Protein 7XRJ (pdb70)

Secondary structure (DSSP, 8-state):
--SSEEEEEET--SGGGGHHHHHHHHH-GGGEEEEEE-TT------SPB--HHHHHHTT--EEEE-S---SS---HHHHHHHHHHHHTT-EEEE--SS-GGGSHHHHHHHHHHT--EEETTS--S----------SSEEEEEEESSSSSSHHHHHHHHHHHHHHHT--EEEE--SHHHHHHHS----GGGS-GGGHHHHHHHHS-S--TT-EEEEPP-S-TT-TTTHHHHHHHHHHT--SEEEEEE-SS--SBTTBTT-----HHHHHHHHHHHHHHH-TT-EEEEEEE--TTS-HHHHHHHHHHHHHHHTS-EE-HHHH-SHHHHHHHT-

Structure (mmCIF, N/CA/C/O backbone):
data_7XRJ
#
_entry.id   7XRJ
#
_cell.length_a   57.490
_cell.length_b   130.800
_cell.length_c   131.480
_cell.angle_alpha   90.000
_cell.angle_beta   90.000
_cell.angle_gamma   90.000
#
_symmetry.space_group_name_H-M   'I 2 2 2'
#
loop_
_entity.id
_entity.type
_entity.pdbx_description
1 polymer 'Putative NAD-dependent epimerase/dehydratase family protein'
2 non-polymer 'SULFATE ION'
3 water water
#
loop_
_atom_site.group_PDB
_atom_site.id
_atom_site.type_symbol
_atom_site.label_atom_id
_atom_site.label_alt_id
_atom_site.label_comp_id
_atom_site.label_asym_id
_atom_site.label_entity_id
_atom_site.label_seq_id
_atom_site.pdbx_PDB_ins_code
_atom_site.Cartn_x
_atom_site.Cartn_y
_atom_site.Cartn_z
_atom_site.occupancy
_atom_site.B_iso_or_equiv
_atom_site.auth_seq_id
_atom_site.auth_comp_id
_atom_site.auth_asym_id
_atom_site.auth_atom_id
_atom_site.pdbx_PDB_model_num
ATOM 1 N N . ILE A 1 2 ? 39.391 19.460 48.062 1.00 21.40 2 ILE A N 1
ATOM 2 C CA . ILE A 1 2 ? 38.770 18.656 47.010 1.00 19.90 2 ILE A CA 1
ATOM 3 C C . ILE A 1 2 ? 39.700 18.499 45.804 1.00 21.09 2 ILE A C 1
ATOM 4 O O . ILE A 1 2 ? 40.097 19.487 45.188 1.00 19.49 2 ILE A O 1
ATOM 9 N N . GLU A 1 3 ? 40.021 17.254 45.450 1.00 18.26 3 GLU A N 1
ATOM 10 C CA . GLU A 1 3 ? 40.880 17.001 44.301 1.00 16.32 3 GLU A CA 1
ATOM 11 C C . GLU A 1 3 ? 40.195 17.501 43.034 1.00 18.70 3 GLU A C 1
ATOM 12 O O . GLU A 1 3 ? 39.048 17.139 42.756 1.00 17.05 3 GLU A O 1
ATOM 18 N N . THR A 1 4 ? 40.882 18.352 42.291 1.00 17.55 4 THR A N 1
ATOM 19 C CA . THR A 1 4 ? 40.433 18.801 40.987 1.00 20.07 4 THR A CA 1
ATOM 20 C C . THR A 1 4 ? 41.171 18.037 39.890 1.00 17.58 4 THR A C 1
ATOM 21 O O . THR A 1 4 ? 42.244 17.477 40.120 1.00 18.38 4 THR A O 1
ATOM 25 N N . PRO A 1 5 ? 40.615 17.961 38.675 1.00 17.14 5 PRO A N 1
ATOM 26 C CA . PRO A 1 5 ? 39.344 18.514 38.193 1.00 18.72 5 PRO A CA 1
ATOM 27 C C . PRO A 1 5 ? 38.156 17.599 38.480 1.00 17.40 5 PRO A C 1
ATOM 28 O O . PRO A 1 5 ? 38.333 16.488 38.994 1.00 14.84 5 PRO A O 1
ATOM 32 N N . TYR A 1 6 ? 36.957 18.054 38.130 1.00 16.98 6 TYR A N 1
ATOM 33 C CA . TYR A 1 6 ? 35.730 17.394 38.542 1.00 15.71 6 TYR A CA 1
ATOM 34 C C . TYR A 1 6 ? 35.010 16.743 37.375 1.00 17.79 6 TYR A C 1
ATOM 35 O O . TYR A 1 6 ? 35.110 17.187 36.229 1.00 18.22 6 TYR A O 1
ATOM 44 N N . LEU A 1 7 ? 34.208 15.736 37.702 1.00 15.33 7 LEU A N 1
ATOM 45 C CA . LEU A 1 7 ? 33.050 15.367 36.905 1.00 11.54 7 LEU A CA 1
ATOM 46 C C . LEU A 1 7 ? 31.812 15.935 37.591 1.00 16.32 7 LEU A C 1
ATOM 47 O O . LEU A 1 7 ? 31.615 15.724 38.796 1.00 14.86 7 LEU A O 1
ATOM 52 N N . LEU A 1 8 ? 30.993 16.670 36.837 1.00 11.72 8 LEU A N 1
ATOM 53 C CA . LEU A 1 8 ? 29.860 17.385 37.412 1.00 13.74 8 LEU A CA 1
ATOM 54 C C . LEU A 1 8 ? 28.607 16.521 37.320 1.00 16.02 8 LEU A C 1
ATOM 55 O O . LEU A 1 8 ? 28.053 16.317 36.233 1.00 15.20 8 LEU A O 1
ATOM 60 N N . PHE A 1 9 ? 28.143 16.045 38.467 1.00 15.02 9 PHE A N 1
ATOM 61 C CA . PHE A 1 9 ? 26.932 15.236 38.543 1.00 18.00 9 PHE A CA 1
ATOM 62 C C . PHE A 1 9 ? 25.708 16.132 38.422 1.00 16.39 9 PHE A C 1
ATOM 63 O O . PHE A 1 9 ? 25.542 17.067 39.207 1.00 17.10 9 PHE A O 1
ATOM 71 N N . LEU A 1 10 ? 24.843 15.843 37.450 1.00 17.30 10 LEU A N 1
ATOM 72 C CA . LEU A 1 10 ? 23.612 16.599 37.268 1.00 15.13 10 LEU A CA 1
ATOM 73 C C . LEU A 1 10 ? 22.381 15.823 37.709 1.00 16.66 10 LEU A C 1
ATOM 74 O O . LEU A 1 10 ? 21.292 16.400 37.776 1.00 16.35 10 LEU A O 1
ATOM 79 N N . GLY A 1 11 ? 22.531 14.536 38.003 1.00 20.49 11 GLY A N 1
ATOM 80 C CA . GLY A 1 11 ? 21.418 13.733 38.466 1.00 20.09 11 GLY A CA 1
ATOM 81 C C . GLY A 1 11 ? 20.264 13.748 37.496 1.00 21.15 11 GLY A C 1
ATOM 82 O O . GLY A 1 11 ? 20.437 13.647 36.275 1.00 18.93 11 GLY A O 1
ATOM 83 N N . ASP A 1 12 ? 19.058 13.862 38.042 1.00 20.65 12 ASP A N 1
ATOM 84 C CA . ASP A 1 12 ? 17.852 13.987 37.236 1.00 20.53 12 ASP A CA 1
ATOM 85 C C . ASP A 1 12 ? 17.245 15.372 37.381 1.00 19.32 12 ASP A C 1
ATOM 86 O O . ASP A 1 12 ? 16.025 15.525 37.315 1.00 22.89 12 ASP A O 1
ATOM 91 N N . ALA A 1 13 ? 18.085 16.376 37.612 1.00 20.61 13 ALA A N 1
ATOM 92 C CA . ALA A 1 13 ? 17.586 17.731 37.763 1.00 24.39 13 ALA A CA 1
ATOM 93 C C . ALA A 1 13 ? 16.737 18.084 36.547 1.00 22.88 13 ALA A C 1
ATOM 94 O O . ALA A 1 13 ? 17.167 17.844 35.408 1.00 22.42 13 ALA A O 1
ATOM 96 N N . PRO A 1 14 ? 15.515 18.590 36.740 1.00 21.83 14 PRO A N 1
ATOM 97 C CA . PRO A 1 14 ? 14.616 18.791 35.591 1.00 27.21 14 PRO A CA 1
ATOM 98 C C . PRO A 1 14 ? 14.968 19.995 34.723 1.00 29.50 14 PRO A C 1
ATOM 99 O O . PRO A 1 14 ? 14.552 20.017 33.554 1.00 31.97 14 PRO A O 1
ATOM 103 N N . ASP A 1 15 ? 15.725 20.970 35.230 1.00 24.39 15 ASP A N 1
ATOM 104 C CA . ASP A 1 15 ? 16.133 22.126 34.433 1.00 25.30 15 ASP A CA 1
ATOM 105 C C . ASP A 1 15 ? 17.303 22.835 35.119 1.00 25.73 15 ASP A C 1
ATOM 106 O O . ASP A 1 15 ? 17.887 22.328 36.081 1.00 29.38 15 ASP A O 1
ATOM 111 N N . MET A 1 16 ? 17.640 24.026 34.628 1.00 23.95 16 MET A N 1
ATOM 112 C CA . MET A 1 16 ? 18.806 24.737 35.137 1.00 24.63 16 MET A CA 1
ATOM 113 C C . MET A 1 16 ? 18.565 25.357 36.511 1.00 26.53 16 MET A C 1
ATOM 114 O O . MET A 1 16 ? 19.521 25.811 37.150 1.00 25.00 16 MET A O 1
ATOM 119 N N . LEU A 1 17 ? 17.321 25.359 36.990 1.00 28.66 17 LEU A N 1
ATOM 120 C CA . LEU A 1 17 ? 17.025 25.978 38.278 1.00 29.55 17 LEU A CA 1
ATOM 121 C C . LEU A 1 17 ? 17.719 25.238 39.416 1.00 23.31 17 LEU A C 1
ATOM 122 O O . LEU A 1 17 ? 18.232 25.859 40.349 1.00 23.95 17 LEU A O 1
ATOM 127 N N . ALA A 1 18 ? 17.766 23.910 39.339 1.00 21.63 18 ALA A N 1
ATOM 128 C CA . ALA A 1 18 ? 18.404 23.101 40.362 1.00 23.49 18 ALA A CA 1
ATOM 129 C C . ALA A 1 18 ? 19.927 23.065 40.253 1.00 22.86 18 ALA A C 1
ATOM 130 O O . ALA A 1 18 ? 20.569 22.498 41.145 1.00 22.71 18 ALA A O 1
ATOM 132 N N . ALA A 1 19 ? 20.531 23.672 39.224 1.00 18.94 19 ALA A N 1
ATOM 133 C CA . ALA A 1 19 ? 21.939 23.438 38.903 1.00 18.95 19 ALA A CA 1
ATOM 134 C C . ALA A 1 19 ? 22.849 24.626 39.213 1.00 18.07 19 ALA A C 1
ATOM 135 O O . ALA A 1 19 ? 23.886 24.798 38.560 1.00 17.31 19 ALA A O 1
ATOM 137 N N . LYS A 1 20 ? 22.500 25.432 40.219 1.00 17.96 20 LYS A N 1
ATOM 138 C CA . LYS A 1 20 ? 23.300 26.613 40.551 1.00 21.60 20 LYS A CA 1
ATOM 139 C C . LYS A 1 20 ? 24.771 26.274 40.800 1.00 18.39 20 LYS A C 1
ATOM 140 O O . LYS A 1 20 ? 25.663 26.993 40.335 1.00 17.17 20 LYS A O 1
ATOM 146 N N . VAL A 1 21 ? 25.049 25.197 41.541 1.00 14.54 21 VAL A N 1
ATOM 147 C CA . VAL A 1 21 ? 26.440 24.834 41.822 1.00 15.68 21 VAL A CA 1
ATOM 148 C C . VAL A 1 21 ? 27.172 24.456 40.535 1.00 15.78 21 VAL A C 1
ATOM 149 O O . VAL A 1 21 ? 28.288 24.920 40.275 1.00 15.07 21 VAL A O 1
ATOM 153 N N . ALA A 1 22 ? 26.563 23.594 39.717 1.00 12.79 22 ALA A N 1
ATOM 154 C CA . ALA A 1 22 ? 27.202 23.204 38.462 1.00 14.37 22 ALA A CA 1
ATOM 155 C C . ALA A 1 22 ? 27.432 24.410 37.558 1.00 14.79 22 ALA A C 1
ATOM 156 O O . ALA A 1 22 ? 28.498 24.545 36.945 1.00 13.35 22 ALA A O 1
ATOM 158 N N . ILE A 1 23 ? 26.448 25.308 37.474 1.00 14.05 23 ILE A N 1
ATOM 159 C CA . ILE A 1 23 ? 26.620 26.540 36.701 1.00 16.23 23 ILE A CA 1
ATOM 160 C C . ILE A 1 23 ? 27.775 27.371 37.257 1.00 18.16 23 ILE A C 1
ATOM 161 O O . ILE A 1 23 ? 28.612 27.889 36.502 1.00 13.43 23 ILE A O 1
ATOM 166 N N . GLY A 1 24 ? 27.829 27.517 38.588 1.00 13.06 24 GLY A N 1
ATOM 167 C CA . GLY A 1 24 ? 28.895 28.292 39.191 1.00 13.59 24 GLY A CA 1
ATOM 168 C C . GLY A 1 24 ? 30.269 27.744 38.862 1.00 16.89 24 GLY A C 1
ATOM 169 O O . GLY A 1 24 ? 31.192 28.506 38.564 1.00 17.40 24 GLY A O 1
ATOM 170 N N . ILE A 1 25 ? 30.426 26.416 38.900 1.00 12.63 25 ILE A N 1
ATOM 171 C CA . ILE A 1 25 ? 31.714 25.834 38.534 1.00 13.00 25 ILE A CA 1
ATOM 172 C C . ILE A 1 25 ? 32.008 26.097 37.064 1.00 13.25 25 ILE A C 1
ATOM 173 O O . ILE A 1 25 ? 33.096 26.549 36.700 1.00 13.48 25 ILE A O 1
ATOM 178 N N . ARG A 1 26 ? 31.032 25.828 36.198 1.00 15.79 26 ARG A N 1
ATOM 179 C CA . ARG A 1 26 ? 31.243 26.010 34.768 1.00 16.15 26 ARG A CA 1
ATOM 180 C C . ARG A 1 26 ? 31.622 27.454 34.443 1.00 17.62 26 ARG A C 1
ATOM 181 O O . ARG A 1 26 ? 32.550 27.696 33.663 1.00 20.07 26 ARG A O 1
ATOM 189 N N . ASP A 1 27 ? 30.940 28.428 35.061 1.00 17.41 27 ASP A N 1
ATOM 190 C CA . ASP A 1 27 ? 31.134 29.830 34.694 1.00 19.16 27 ASP A CA 1
ATOM 191 C C . ASP A 1 27 ? 32.385 30.431 35.317 1.00 18.57 27 ASP A C 1
ATOM 192 O O . ASP A 1 27 ? 33.060 31.242 34.678 1.00 19.35 27 ASP A O 1
ATOM 197 N N . TRP A 1 28 ? 32.709 30.049 36.551 1.00 17.90 28 TRP A N 1
ATOM 198 C CA . TRP A 1 28 ? 33.762 30.705 37.318 1.00 15.54 28 TRP A CA 1
ATOM 199 C C . TRP A 1 28 ? 35.072 29.929 37.361 1.00 16.31 28 TRP A C 1
ATOM 200 O O . TRP A 1 28 ? 36.133 30.540 37.499 1.00 16.07 28 TRP A O 1
ATOM 211 N N . ARG A 1 29 ? 35.038 28.603 37.259 1.00 13.54 29 ARG A N 1
ATOM 212 C CA . ARG A 1 29 ? 36.251 27.786 37.228 1.00 15.02 29 ARG A CA 1
ATOM 213 C C . ARG A 1 29 ? 36.057 26.684 36.195 1.00 18.27 29 ARG A C 1
ATOM 214 O O . ARG A 1 29 ? 35.993 25.491 36.531 1.00 15.61 29 ARG A O 1
ATOM 222 N N . PRO A 1 30 ? 35.957 27.054 34.913 1.00 19.86 30 PRO A N 1
ATOM 223 C CA . PRO A 1 30 ? 35.735 26.036 33.875 1.00 18.51 30 PRO A CA 1
ATOM 224 C C . PRO A 1 30 ? 36.832 24.998 33.807 1.00 17.16 30 PRO A C 1
ATOM 225 O O . PRO A 1 30 ? 36.560 23.866 33.385 1.00 21.21 30 PRO A O 1
ATOM 229 N N . ASP A 1 31 ? 38.054 25.332 34.223 1.00 18.44 31 ASP A N 1
ATOM 230 C CA . ASP A 1 31 ? 39.149 24.368 34.209 1.00 21.30 31 ASP A CA 1
ATOM 231 C C . ASP A 1 31 ? 39.029 23.314 35.299 1.00 23.10 31 ASP A C 1
ATOM 232 O O . ASP A 1 31 ? 39.771 22.328 35.258 1.00 27.74 31 ASP A O 1
ATOM 237 N N . HIS A 1 32 ? 38.144 23.504 36.273 1.00 20.07 32 HIS A N 1
ATOM 238 C CA . HIS A 1 32 ? 37.908 22.511 37.315 1.00 22.96 32 HIS A CA 1
ATOM 239 C C . HIS A 1 32 ? 36.911 21.432 36.897 1.00 20.53 32 HIS A C 1
ATOM 240 O O . HIS A 1 32 ? 36.671 20.502 37.673 1.00 20.69 32 HIS A O 1
ATOM 247 N N . ALA A 1 33 ? 36.318 21.537 35.706 1.00 19.46 33 ALA A N 1
ATOM 248 C CA . ALA A 1 33 ? 35.315 20.586 35.233 1.00 18.75 33 ALA A CA 1
ATOM 249 C C . ALA A 1 33 ? 35.763 20.010 33.899 1.00 21.53 33 ALA A C 1
ATOM 250 O O . ALA A 1 33 ? 36.024 20.766 32.955 1.00 22.03 33 ALA A O 1
ATOM 252 N N . VAL A 1 34 ? 35.846 18.679 33.810 1.00 16.55 34 VAL A N 1
ATOM 253 C CA . VAL A 1 34 ? 36.159 18.052 32.528 1.00 18.26 34 VAL A CA 1
ATOM 254 C C . VAL A 1 34 ? 34.900 17.612 31.798 1.00 18.99 34 VAL A C 1
ATOM 255 O O . VAL A 1 34 ? 34.960 17.329 30.596 1.00 19.66 34 VAL A O 1
ATOM 259 N N . GLY A 1 35 ? 33.767 17.549 32.486 1.00 18.08 35 GLY A N 1
ATOM 260 C CA . GLY A 1 35 ? 32.553 17.043 31.878 1.00 16.35 35 GLY A CA 1
ATOM 261 C C . GLY A 1 35 ? 31.444 16.960 32.902 1.00 17.68 35 GLY A C 1
ATOM 262 O O . GLY A 1 35 ? 31.615 17.313 34.078 1.00 16.76 35 GLY A O 1
ATOM 263 N N . GLN A 1 36 ? 30.310 16.444 32.435 1.00 14.96 36 GLN A N 1
ATOM 264 C CA . GLN A 1 36 ? 29.102 16.272 33.218 1.00 16.91 36 GLN A CA 1
ATOM 265 C C . GLN A 1 36 ? 28.612 14.840 33.052 1.00 19.84 36 GLN A C 1
ATOM 266 O O . GLN A 1 36 ? 28.941 14.159 32.073 1.00 17.59 36 GLN A O 1
ATOM 272 N N . ILE A 1 37 ? 27.819 14.389 34.028 1.00 17.84 37 ILE A N 1
ATOM 273 C CA . ILE A 1 37 ? 27.116 13.116 33.942 1.00 19.96 37 ILE A CA 1
ATOM 274 C C . ILE A 1 37 ? 25.676 13.340 34.375 1.00 18.20 37 ILE A C 1
ATOM 275 O O . ILE A 1 37 ? 25.415 13.941 35.424 1.00 17.83 37 ILE A O 1
ATOM 280 N N . SER A 1 38 ? 24.746 12.893 33.547 1.00 19.24 38 SER A N 1
ATOM 281 C CA . SER A 1 38 ? 23.320 13.136 33.736 1.00 22.02 38 SER A CA 1
ATOM 282 C C . SER A 1 38 ? 22.616 11.791 33.874 1.00 23.58 38 SER A C 1
ATOM 283 O O . SER A 1 38 ? 23.012 10.808 33.239 1.00 22.79 38 SER A O 1
ATOM 286 N N . LEU A 1 39 ? 21.614 11.744 34.690 1.00 24.17 39 LEU A N 1
ATOM 287 C CA . LEU A 1 39 ? 20.758 10.574 34.783 1.00 21.31 39 LEU A CA 1
ATOM 288 C C . LEU A 1 39 ? 19.631 10.682 33.769 1.00 28.70 39 LEU A C 1
ATOM 289 O O . LEU A 1 39 ? 19.380 11.765 33.224 1.00 24.35 39 LEU A O 1
ATOM 294 N N . PRO A 1 40 ? 18.946 9.578 33.463 1.00 30.72 40 PRO A N 1
ATOM 295 C CA . PRO A 1 40 ? 17.812 9.674 32.538 1.00 30.11 40 PRO A CA 1
ATOM 296 C C . PRO A 1 40 ? 16.745 10.595 33.102 1.00 27.40 40 PRO A C 1
ATOM 297 O O . PRO A 1 40 ? 16.438 10.570 34.294 1.00 32.25 40 PRO A O 1
ATOM 301 N N . GLY A 1 41 ? 16.203 11.441 32.239 1.00 32.09 41 GLY A N 1
ATOM 302 C CA . GLY A 1 41 ? 15.219 12.406 32.658 1.00 27.73 41 GLY A CA 1
ATOM 303 C C . GLY A 1 41 ? 15.794 13.744 33.035 1.00 27.90 41 GLY A C 1
ATOM 304 O O . GLY A 1 41 ? 15.027 14.665 33.342 1.00 26.51 41 GLY A O 1
ATOM 305 N N . CYS A 1 42 ? 17.121 13.878 33.011 1.00 27.01 42 CYS A N 1
ATOM 306 C CA . CYS A 1 42 ? 17.758 15.146 33.332 1.00 24.26 42 CYS A CA 1
ATOM 307 C C . CYS A 1 42 ? 17.460 16.170 32.249 1.00 22.75 42 CYS A C 1
ATOM 308 O O . CYS A 1 42 ? 17.561 15.885 31.057 1.00 26.12 42 CYS A O 1
ATOM 311 N N . GLY A 1 43 ? 17.143 17.379 32.665 1.00 26.24 43 GLY A N 1
ATOM 312 C CA . GLY A 1 43 ? 16.893 18.423 31.701 1.00 27.91 43 GLY A CA 1
ATOM 313 C C . GLY A 1 43 ? 17.803 19.617 31.878 1.00 26.13 43 GLY A C 1
ATOM 314 O O . GLY A 1 43 ? 17.601 20.647 31.229 1.00 25.42 43 GLY A O 1
ATOM 315 N N . ALA A 1 44 ? 18.817 19.494 32.739 1.00 24.21 44 ALA A N 1
ATOM 316 C CA . ALA A 1 44 ? 19.781 20.580 32.944 1.00 23.93 44 ALA A CA 1
ATOM 317 C C . ALA A 1 44 ? 20.822 20.515 31.831 1.00 22.35 44 ALA A C 1
ATOM 318 O O . ALA A 1 44 ? 21.787 19.756 31.905 1.00 21.33 44 ALA A O 1
ATOM 320 N N . ASN A 1 45 ? 20.625 21.311 30.781 1.00 22.97 45 ASN A N 1
ATOM 321 C CA . ASN A 1 45 ? 21.546 21.327 29.642 1.00 22.65 45 ASN A CA 1
ATOM 322 C C . ASN A 1 45 ? 22.728 22.245 29.958 1.00 22.78 45 ASN A C 1
ATOM 323 O O . ASN A 1 45 ? 22.874 23.352 29.431 1.00 21.29 45 ASN A O 1
ATOM 328 N N . LEU A 1 46 ? 23.599 21.745 30.835 1.00 21.93 46 LEU A N 1
ATOM 329 C CA . LEU A 1 46 ? 24.713 22.557 31.312 1.00 22.87 46 LEU A CA 1
ATOM 330 C C . LEU A 1 46 ? 25.696 22.880 30.196 1.00 22.72 46 LEU A C 1
ATOM 331 O O . LEU A 1 46 ? 26.372 23.911 30.253 1.00 18.51 46 LEU A O 1
ATOM 336 N N . GLY A 1 47 ? 25.777 22.025 29.174 1.00 23.03 47 GLY A N 1
ATOM 337 C CA . GLY A 1 47 ? 26.567 22.307 27.990 1.00 19.10 47 GLY A CA 1
ATOM 338 C C . GLY A 1 47 ? 27.972 21.739 27.979 1.00 19.85 47 GLY A C 1
ATOM 339 O O . GLY A 1 47 ? 28.723 22.032 27.046 1.00 21.37 47 GLY A O 1
ATOM 340 N N . LEU A 1 48 ? 28.359 20.955 28.984 1.00 17.39 48 LEU A N 1
ATOM 341 C CA . LEU A 1 48 ? 29.669 20.326 29.008 1.00 17.49 48 LEU A CA 1
ATOM 342 C C . LEU A 1 48 ? 29.613 18.958 28.322 1.00 20.01 48 LEU A C 1
ATOM 343 O O . LEU A 1 48 ? 28.544 18.450 27.970 1.00 20.02 48 LEU A O 1
ATOM 348 N N . THR A 1 49 ? 30.786 18.362 28.121 1.00 17.59 49 THR A N 1
ATOM 349 C CA . THR A 1 49 ? 30.849 17.039 27.503 1.00 20.49 49 THR A CA 1
ATOM 350 C C . THR A 1 49 ? 30.189 16.010 28.422 1.00 22.65 49 THR A C 1
ATOM 351 O O . THR A 1 49 ? 30.614 15.828 29.568 1.00 20.42 49 THR A O 1
ATOM 355 N N . GLU A 1 50 ? 29.138 15.355 27.925 1.00 21.85 50 GLU A N 1
ATOM 356 C CA . GLU A 1 50 ? 28.492 14.273 28.661 1.00 22.38 50 GLU A CA 1
ATOM 357 C C . GLU A 1 50 ? 29.411 13.056 28.652 1.00 23.13 50 GLU A C 1
ATOM 358 O O . GLU A 1 50 ? 29.745 12.535 27.585 1.00 25.56 50 GLU A O 1
ATOM 364 N N . MET A 1 51 ? 29.840 12.613 29.833 1.00 19.64 51 MET A N 1
ATOM 365 C CA . MET A 1 51 ? 30.800 11.525 29.950 1.00 20.52 51 MET A CA 1
ATOM 366 C C . MET A 1 51 ? 30.254 10.435 30.859 1.00 22.28 51 MET A C 1
ATOM 367 O O . MET A 1 51 ? 29.535 10.719 31.822 1.00 20.40 51 MET A O 1
ATOM 372 N N . THR A 1 52 ? 30.611 9.184 30.548 1.00 18.45 52 THR A N 1
ATOM 373 C CA . THR A 1 52 ? 30.494 8.107 31.522 1.00 19.55 52 THR A CA 1
ATOM 374 C C . THR A 1 52 ? 31.584 8.257 32.581 1.00 17.20 52 THR A C 1
ATOM 375 O O . THR A 1 52 ? 32.555 8.998 32.406 1.00 16.92 52 THR A O 1
ATOM 379 N N . LEU A 1 53 ? 31.414 7.534 33.690 1.00 16.64 53 LEU A N 1
ATOM 380 C CA . LEU A 1 53 ? 32.409 7.568 34.759 1.00 17.98 53 LEU A CA 1
ATOM 381 C C . LEU A 1 53 ? 33.779 7.185 34.232 1.00 18.84 53 LEU A C 1
ATOM 382 O O . LEU A 1 53 ? 34.770 7.881 34.477 1.00 19.68 53 LEU A O 1
ATOM 387 N N . GLU A 1 54 ? 33.841 6.089 33.471 1.00 21.64 54 GLU A N 1
ATOM 388 C CA . GLU A 1 54 ? 35.105 5.630 32.909 1.00 22.59 54 GLU A CA 1
ATOM 389 C C . GLU A 1 54 ? 35.700 6.648 31.941 1.00 22.26 54 GLU A C 1
ATOM 390 O O . GLU A 1 54 ? 36.922 6.856 31.928 1.00 20.58 54 GLU A O 1
ATOM 396 N N . GLU A 1 55 ? 34.869 7.292 31.119 1.00 18.26 55 GLU A N 1
ATOM 397 C CA . GLU A 1 55 ? 35.411 8.325 30.237 1.00 23.00 55 GLU A CA 1
ATOM 398 C C . GLU A 1 55 ? 35.933 9.517 31.034 1.00 22.83 55 GLU A C 1
ATOM 399 O O . GLU A 1 55 ? 36.997 10.067 30.720 1.00 20.50 55 GLU A O 1
ATOM 405 N N . ALA A 1 56 ? 35.190 9.938 32.061 1.00 21.42 56 ALA A N 1
ATOM 406 C CA . ALA A 1 56 ? 35.645 11.056 32.884 1.00 20.07 56 ALA A CA 1
ATOM 407 C C . ALA A 1 56 ? 36.934 10.711 33.624 1.00 16.99 56 ALA A C 1
ATOM 408 O O . ALA A 1 56 ? 37.845 11.542 33.721 1.00 20.11 56 ALA A O 1
ATOM 410 N N . LYS A 1 57 ? 37.031 9.490 34.151 1.00 16.49 57 LYS A N 1
ATOM 411 C CA . LYS A 1 57 ? 38.273 9.061 34.787 1.00 20.61 57 LYS A CA 1
ATOM 412 C C . LYS A 1 57 ? 39.442 9.158 33.816 1.00 20.75 57 LYS A C 1
ATOM 413 O O . LYS A 1 57 ? 40.501 9.697 34.155 1.00 20.08 57 LYS A O 1
ATOM 419 N N . ALA A 1 58 ? 39.271 8.622 32.603 1.00 19.59 58 ALA A N 1
ATOM 420 C CA . ALA A 1 58 ? 40.346 8.692 31.619 1.00 22.78 58 ALA A CA 1
ATOM 421 C C . ALA A 1 58 ? 40.677 10.136 31.253 1.00 24.41 58 ALA A C 1
ATOM 422 O O . ALA A 1 58 ? 41.830 10.447 30.925 1.00 24.03 58 ALA A O 1
ATOM 424 N N . ALA A 1 59 ? 39.697 11.038 31.321 1.00 18.69 59 ALA A N 1
ATOM 425 C CA . ALA A 1 59 ? 39.980 12.429 31.010 1.00 20.83 59 ALA A CA 1
ATOM 426 C C . ALA A 1 59 ? 40.626 13.177 32.176 1.00 26.56 59 ALA A C 1
ATOM 427 O O . ALA A 1 59 ? 40.960 14.356 32.020 1.00 23.34 59 ALA A O 1
ATOM 429 N N . GLY A 1 60 ? 40.832 12.522 33.320 1.00 22.32 60 GLY A N 1
ATOM 430 C CA . GLY A 1 60 ? 41.527 13.119 34.429 1.00 19.33 60 GLY A CA 1
ATOM 431 C C . GLY A 1 60 ? 40.666 13.601 35.582 1.00 20.07 60 GLY A C 1
ATOM 432 O O . GLY A 1 60 ? 41.196 14.226 36.503 1.00 22.46 60 GLY A O 1
ATOM 433 N N . ALA A 1 61 ? 39.366 13.340 35.563 1.00 18.80 61 ALA A N 1
ATOM 434 C CA . ALA A 1 61 ? 38.519 13.745 36.674 1.00 18.44 61 ALA A CA 1
ATOM 435 C C . ALA A 1 61 ? 38.871 12.951 37.930 1.00 19.55 61 ALA A C 1
ATOM 436 O O . ALA A 1 61 ? 39.086 11.736 37.882 1.00 16.31 61 ALA A O 1
ATOM 438 N N . LYS A 1 62 ? 38.930 13.654 39.062 1.00 16.25 62 LYS A N 1
ATOM 439 C CA . LYS A 1 62 ? 39.281 13.060 40.345 1.00 17.19 62 LYS A CA 1
ATOM 440 C C . LYS A 1 62 ? 38.111 12.961 41.305 1.00 19.61 62 LYS A C 1
ATOM 441 O O . LYS A 1 62 ? 38.141 12.119 42.210 1.00 16.75 62 LYS A O 1
ATOM 447 N N . THR A 1 63 ? 37.092 13.796 41.127 1.00 16.77 63 THR A N 1
ATOM 448 C CA . THR A 1 63 ? 36.024 13.938 42.095 1.00 14.98 63 THR A CA 1
ATOM 449 C C . THR A 1 63 ? 34.707 14.083 41.356 1.00 15.35 63 THR A C 1
ATOM 450 O O . THR A 1 63 ? 34.582 14.940 40.479 1.00 14.44 63 THR A O 1
ATOM 454 N N . LEU A 1 64 ? 33.735 13.250 41.692 1.00 14.57 64 LEU A N 1
ATOM 455 C CA . LEU A 1 64 ? 32.370 13.467 41.246 1.00 13.04 64 LEU A CA 1
ATOM 456 C C . LEU A 1 64 ? 31.751 14.494 42.186 1.00 13.69 64 LEU A C 1
ATOM 457 O O . LEU A 1 64 ? 31.623 14.242 43.391 1.00 11.31 64 LEU A O 1
ATOM 462 N N . VAL A 1 65 ? 31.349 15.635 41.636 1.00 13.85 65 VAL A N 1
ATOM 463 C CA . VAL A 1 65 ? 30.799 16.745 42.410 1.00 14.08 65 VAL A CA 1
ATOM 464 C C . VAL A 1 65 ? 29.305 16.832 42.160 1.00 10.46 65 VAL A C 1
ATOM 465 O O . VAL A 1 65 ? 28.863 16.940 41.013 1.00 13.61 65 VAL A O 1
ATOM 469 N N . ILE A 1 66 ? 28.524 16.813 43.233 1.00 13.19 66 ILE A N 1
ATOM 470 C CA . ILE A 1 66 ? 27.078 16.956 43.089 1.00 13.26 66 ILE A CA 1
ATOM 471 C C . ILE A 1 66 ? 26.782 18.423 42.775 1.00 15.38 66 ILE A C 1
ATOM 472 O O . ILE A 1 66 ? 26.953 19.300 43.626 1.00 11.70 66 ILE A O 1
ATOM 477 N N . GLY A 1 67 ? 26.393 18.698 41.530 1.00 14.92 67 GLY A N 1
ATOM 478 C CA . GLY A 1 67 ? 26.173 20.048 41.049 1.00 13.67 67 GLY A CA 1
ATOM 479 C C . GLY A 1 67 ? 24.729 20.501 41.031 1.00 16.17 67 GLY A C 1
ATOM 480 O O . GLY A 1 67 ? 24.453 21.627 40.599 1.00 16.22 67 GLY A O 1
ATOM 481 N N . VAL A 1 68 ? 23.797 19.675 41.502 1.00 16.06 68 VAL A N 1
ATOM 482 C CA . VAL A 1 68 ? 22.385 20.015 41.477 1.00 18.74 68 VAL A CA 1
ATOM 483 C C . VAL A 1 68 ? 21.822 19.919 42.886 1.00 22.09 68 VAL A C 1
ATOM 484 O O . VAL A 1 68 ? 22.351 19.219 43.753 1.00 17.75 68 VAL A O 1
ATOM 48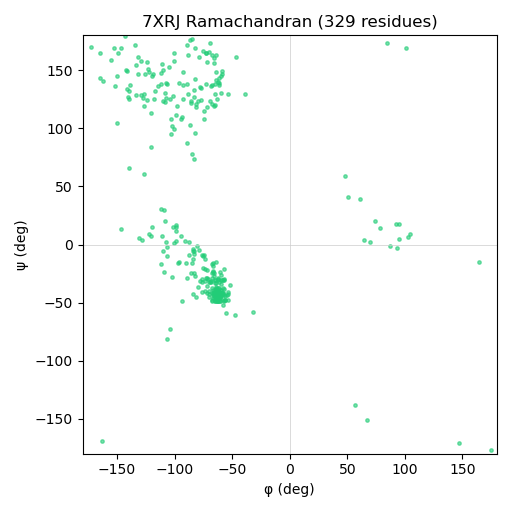8 N N . ALA A 1 69 ? 20.725 20.636 43.098 1.00 20.88 69 ALA A N 1
ATOM 489 C CA . ALA A 1 69 ? 20.047 20.608 44.378 1.00 22.54 69 ALA A CA 1
ATOM 490 C C . ALA A 1 69 ? 19.345 19.278 44.583 1.00 25.51 69 ALA A C 1
ATOM 491 O O . ALA A 1 69 ? 19.062 18.551 43.635 1.00 21.71 69 ALA A O 1
ATOM 493 N N . ASN A 1 70 ? 19.092 18.922 45.825 1.00 27.79 70 ASN A N 1
ATOM 494 C CA . ASN A 1 70 ? 18.384 17.694 46.144 1.00 29.33 70 ASN A CA 1
ATOM 495 C C . ASN A 1 70 ? 16.978 18.062 46.538 1.00 34.72 70 ASN A C 1
ATOM 496 O O . ASN A 1 70 ? 16.096 17.837 45.724 1.00 45.67 70 ASN A O 1
ATOM 501 N N . ARG A 1 71 ? 16.765 18.634 47.710 1.00 31.92 71 ARG A N 1
ATOM 502 C CA . ARG A 1 71 ? 15.450 19.121 48.204 1.00 49.29 71 ARG A CA 1
ATOM 503 C C . ARG A 1 71 ? 15.608 19.332 49.704 1.00 48.65 71 ARG A C 1
ATOM 504 O O . ARG A 1 71 ? 14.784 19.982 50.321 1.00 55.23 71 ARG A O 1
ATOM 512 N N . GLY A 1 72 ? 16.668 18.772 50.272 1.00 49.98 72 GLY A N 1
ATOM 513 C CA . GLY A 1 72 ? 16.891 18.836 51.690 1.00 49.35 72 GLY A CA 1
ATOM 514 C C . GLY A 1 72 ? 16.264 17.589 52.238 1.00 50.64 72 GLY A C 1
A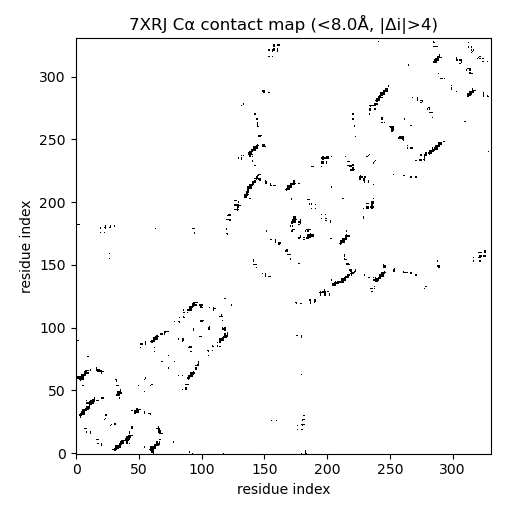TOM 515 O O . GLY A 1 72 ? 16.063 17.532 53.437 1.00 57.98 72 GLY A O 1
ATOM 516 N N . GLY A 1 73 ? 16.000 16.577 51.409 1.00 45.60 73 GLY A N 1
ATOM 517 C CA . GLY A 1 73 ? 15.245 15.423 51.876 1.00 46.84 73 GLY A CA 1
ATOM 518 C C . GLY A 1 73 ? 15.958 14.131 52.122 1.00 48.88 73 GLY A C 1
ATOM 519 O O . GLY A 1 73 ? 16.254 13.816 53.271 1.00 49.45 73 GLY A O 1
ATOM 520 N N . LYS A 1 74 ? 16.206 13.375 51.072 1.00 41.88 74 LYS A N 1
ATOM 521 C CA . LYS A 1 74 ? 16.972 12.171 51.201 1.00 40.22 74 LYS A CA 1
ATOM 522 C C . LYS A 1 74 ? 17.712 11.910 49.897 1.00 39.11 74 LYS A C 1
ATOM 523 O O . LYS A 1 74 ? 17.225 12.252 48.841 1.00 37.64 74 LYS A O 1
ATOM 529 N N . ILE A 1 75 ? 18.915 11.374 49.982 1.00 29.33 75 ILE A N 1
ATOM 530 C CA . ILE A 1 75 ? 19.638 11.038 48.807 1.00 25.16 75 ILE A CA 1
ATOM 531 C C . ILE A 1 75 ? 19.008 9.803 48.255 1.00 29.84 75 ILE A C 1
ATOM 532 O O . ILE A 1 75 ? 19.064 8.758 48.855 1.00 29.37 75 ILE A O 1
ATOM 537 N N . SER A 1 76 ? 18.422 9.938 47.084 1.00 23.22 76 SER A N 1
ATOM 538 C CA . SER A 1 76 ? 17.686 8.826 46.503 1.00 21.99 76 SER A CA 1
ATOM 539 C C . SER A 1 76 ? 18.609 7.660 46.157 1.00 21.87 76 SER A C 1
ATOM 540 O O . SER A 1 76 ? 19.816 7.817 45.946 1.00 24.11 76 SER A O 1
ATOM 543 N N . GLN A 1 77 ? 18.017 6.471 46.096 1.00 23.38 77 GLN A N 1
ATOM 544 C CA . GLN A 1 77 ? 18.781 5.299 45.690 1.00 24.69 77 GLN A CA 1
ATOM 545 C C . GLN A 1 77 ? 19.249 5.415 44.244 1.00 27.07 77 GLN A C 1
ATOM 546 O O . GLN A 1 77 ? 20.321 4.906 43.894 1.00 21.74 77 GLN A O 1
ATOM 552 N N . GLU A 1 78 ? 18.484 6.100 43.393 1.00 25.79 78 GLU A N 1
ATOM 553 C CA . GLU A 1 78 ? 18.961 6.322 42.033 1.00 25.58 78 GLU A CA 1
ATOM 554 C C . GLU A 1 78 ? 20.264 7.115 42.037 1.00 20.98 78 GLU A C 1
ATOM 555 O O . GLU A 1 78 ? 21.192 6.813 41.276 1.00 20.27 78 GLU A O 1
ATOM 561 N N . TRP A 1 79 ? 20.350 8.132 42.892 1.00 18.33 79 TRP A N 1
ATOM 562 C CA . TRP A 1 79 ? 21.582 8.902 42.983 1.00 20.13 79 TRP A CA 1
ATOM 563 C C . TRP A 1 79 ? 22.714 8.058 43.564 1.00 19.00 79 TRP A C 1
ATOM 564 O O . TRP A 1 79 ? 23.826 8.031 43.019 1.00 19.83 79 TRP A O 1
ATOM 575 N N . LYS A 1 80 ? 22.454 7.373 44.680 1.00 16.45 80 LYS A N 1
ATOM 576 C CA . LYS A 1 80 ? 23.506 6.588 45.313 1.00 19.51 80 LYS A CA 1
ATOM 577 C C . LYS A 1 80 ? 24.033 5.513 44.373 1.00 16.88 80 LYS A C 1
ATOM 578 O O . LYS A 1 80 ? 25.217 5.176 44.428 1.00 16.53 80 LYS A O 1
ATOM 584 N N . LYS A 1 81 ? 23.188 4.999 43.477 1.00 17.17 81 LYS A N 1
ATOM 585 C CA . LYS A 1 81 ? 23.668 3.999 42.529 1.00 19.06 8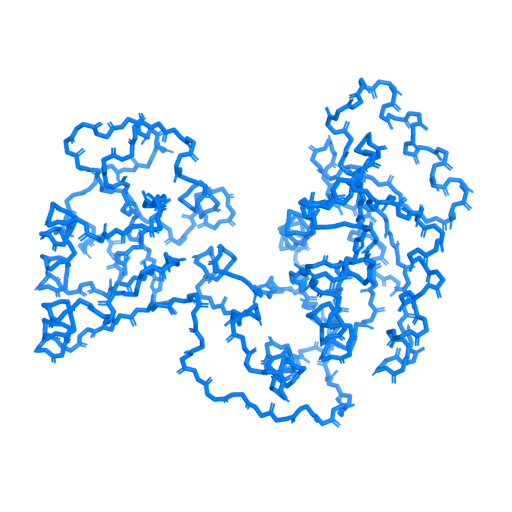1 LYS A CA 1
ATOM 586 C C . LYS A 1 81 ? 24.814 4.552 41.685 1.00 17.53 81 LYS A C 1
ATOM 587 O O . LYS A 1 81 ? 25.825 3.872 41.481 1.00 18.87 81 LYS A O 1
ATOM 593 N N . VAL A 1 82 ? 24.694 5.801 41.225 1.00 16.58 82 VAL A N 1
ATOM 594 C CA . VAL A 1 82 ? 25.786 6.444 40.502 1.00 14.27 82 VAL A CA 1
ATOM 595 C C . VAL A 1 82 ? 26.940 6.795 41.441 1.00 15.68 82 VAL A C 1
ATOM 596 O O . VAL A 1 82 ? 28.112 6.601 41.094 1.00 15.88 82 VAL A O 1
ATOM 600 N N . LEU A 1 83 ? 26.635 7.306 42.641 1.00 14.08 83 LEU A N 1
ATOM 601 C CA . LEU A 1 83 ? 27.688 7.710 43.575 1.00 15.43 83 LEU A CA 1
ATOM 602 C C . LEU A 1 83 ? 28.550 6.519 43.987 1.00 14.36 83 LEU A C 1
ATOM 603 O O . LEU A 1 83 ? 29.780 6.597 43.944 1.00 13.97 83 LEU A O 1
ATOM 608 N N . VAL A 1 84 ? 27.912 5.406 44.385 1.00 13.99 84 VAL A N 1
ATOM 609 C CA . VAL A 1 84 ? 28.630 4.164 44.693 1.00 13.43 84 VAL A CA 1
ATOM 610 C C . VAL A 1 84 ? 29.529 3.753 43.525 1.00 14.75 84 VAL A C 1
ATOM 611 O O . VAL A 1 84 ? 30.702 3.400 43.707 1.00 16.94 84 VAL A O 1
ATOM 615 N N . GLN A 1 85 ? 28.985 3.764 42.309 1.00 15.87 85 GLN A N 1
ATOM 616 C CA . GLN A 1 85 ? 29.774 3.336 41.157 1.00 18.55 85 GLN A CA 1
ATOM 617 C C . GLN A 1 85 ? 30.963 4.260 40.929 1.00 16.54 85 GLN A C 1
ATOM 618 O O . GLN A 1 85 ? 32.057 3.805 40.576 1.00 17.84 85 GLN A O 1
ATOM 624 N N . ALA A 1 86 ? 30.775 5.559 41.153 1.00 15.68 86 ALA A N 1
ATOM 625 C CA . ALA A 1 86 ? 31.886 6.502 41.049 1.00 13.07 86 ALA A CA 1
ATOM 626 C C . ALA A 1 86 ? 32.990 6.165 42.046 1.00 15.55 86 ALA A C 1
ATOM 627 O O . ALA A 1 86 ? 34.180 6.182 41.703 1.00 15.02 86 ALA A O 1
ATOM 629 N N . LEU A 1 87 ? 32.614 5.867 43.295 1.00 13.39 87 LEU A N 1
ATOM 630 C CA . LEU A 1 87 ? 33.616 5.476 44.285 1.00 15.06 87 LEU A CA 1
ATOM 631 C C . LEU A 1 87 ? 34.383 4.255 43.811 1.00 16.53 87 LEU A C 1
ATOM 632 O O . LEU A 1 87 ? 35.621 4.229 43.855 1.00 18.39 87 LEU A O 1
ATOM 637 N N . GLU A 1 88 ? 33.652 3.233 43.347 1.00 15.07 88 GLU A N 1
ATOM 638 C CA . GLU A 1 88 ? 34.270 1.992 42.894 1.00 17.32 88 GLU A CA 1
ATOM 639 C C . GLU A 1 88 ? 35.107 2.215 41.647 1.00 19.39 88 GLU A C 1
ATOM 640 O O . GLU A 1 88 ? 36.020 1.432 41.362 1.00 21.01 88 GLU A O 1
ATOM 646 N N . GLU A 1 89 ? 34.796 3.260 40.888 1.00 18.04 89 GLU A N 1
ATOM 647 C CA . GLU A 1 89 ? 35.571 3.629 39.716 1.00 18.00 89 GLU A CA 1
ATOM 648 C C . GLU A 1 89 ? 36.784 4.491 40.054 1.00 20.74 89 GLU A C 1
ATOM 649 O O . GLU A 1 89 ? 37.574 4.792 39.156 1.00 21.12 89 GLU A O 1
ATOM 655 N N . GLY A 1 90 ? 36.958 4.900 41.309 1.00 18.81 90 GLY A N 1
ATOM 656 C CA . GLY A 1 90 ? 38.119 5.679 41.697 1.00 18.73 90 GLY A CA 1
ATOM 657 C C . GLY A 1 90 ? 37.880 7.162 41.933 1.00 20.12 90 GLY A C 1
ATOM 658 O O . GLY A 1 90 ? 38.852 7.905 42.103 1.00 20.48 90 GLY A O 1
ATOM 659 N N . PHE A 1 91 ? 36.630 7.612 41.956 1.00 17.32 91 PHE A N 1
ATOM 660 C CA . PHE A 1 91 ? 36.309 9.011 42.213 1.00 16.55 91 PHE A CA 1
ATOM 661 C C . PHE A 1 91 ? 36.135 9.247 43.708 1.00 15.40 91 PHE A C 1
ATOM 662 O O . PHE A 1 91 ? 35.502 8.446 44.405 1.00 15.56 91 PHE A O 1
ATOM 670 N N . ASP A 1 92 ? 36.676 10.360 44.192 1.00 13.78 92 ASP A N 1
ATOM 671 C CA . ASP A 1 92 ? 36.145 10.931 45.417 1.00 12.69 92 ASP A CA 1
ATOM 672 C C . ASP A 1 92 ? 34.757 11.493 45.126 1.00 13.06 92 ASP A C 1
ATOM 673 O O . ASP A 1 92 ? 34.368 11.675 43.967 1.00 15.08 92 ASP A O 1
ATOM 678 N N . LEU A 1 93 ? 34.009 11.789 46.184 1.00 12.78 93 LEU A N 1
ATOM 679 C CA . LEU A 1 93 ? 32.738 12.484 46.049 1.00 13.15 93 LEU A CA 1
ATOM 680 C C . LEU A 1 93 ? 32.797 13.805 46.802 1.00 16.46 93 LEU A C 1
ATOM 681 O O . LEU A 1 93 ? 33.453 13.911 47.847 1.00 12.09 93 LEU A O 1
ATOM 686 N N . ALA A 1 94 ? 32.097 14.808 46.286 1.00 13.23 94 ALA A N 1
ATOM 687 C CA . ALA A 1 94 ? 31.971 16.078 46.987 1.00 15.21 94 ALA A CA 1
ATOM 688 C C . ALA A 1 94 ? 30.547 16.578 46.854 1.00 14.08 94 ALA A C 1
ATOM 689 O O . ALA A 1 94 ? 29.951 16.504 45.772 1.00 14.37 94 ALA A O 1
ATOM 691 N N . SER A 1 95 ? 30.001 17.078 47.960 1.00 17.22 95 SER A N 1
ATOM 692 C CA . SER A 1 95 ? 28.589 17.425 48.007 1.00 13.88 95 SER A CA 1
ATOM 693 C C . SER A 1 95 ? 28.385 18.546 49.013 1.00 15.47 95 SER A C 1
ATOM 694 O O . SER A 1 95 ? 28.955 18.523 50.104 1.00 16.32 95 SER A O 1
ATOM 697 N N . GLY A 1 96 ? 27.575 19.525 48.643 1.00 16.85 96 GLY A N 1
ATOM 698 C CA . GLY A 1 96 ? 27.241 20.589 49.563 1.00 16.61 96 GLY A CA 1
ATOM 699 C C . GLY A 1 96 ? 25.812 20.510 50.061 1.00 18.12 96 GLY A C 1
ATOM 700 O O . GLY A 1 96 ? 25.272 21.509 50.541 1.00 24.22 96 GLY A O 1
ATOM 701 N N . LEU A 1 97 ? 25.191 19.334 49.961 1.00 17.92 97 LEU A N 1
ATOM 702 C CA . LEU A 1 97 ? 23.786 19.153 50.316 1.00 19.91 97 LEU A CA 1
ATOM 703 C C . LEU A 1 97 ? 23.565 19.197 51.836 1.00 22.31 97 LEU A C 1
ATOM 704 O O . LEU A 1 97 ? 24.501 19.087 52.636 1.00 21.17 97 LEU A O 1
ATOM 709 N N . HIS A 1 98 ? 22.293 19.354 52.231 1.00 24.83 98 HIS A N 1
ATOM 710 C CA . HIS A 1 98 ? 21.946 19.307 53.654 1.00 25.76 98 HIS A CA 1
ATOM 711 C C . HIS A 1 98 ? 22.174 17.912 54.217 1.00 24.71 98 HIS A C 1
ATOM 712 O O . HIS A 1 98 ? 22.710 17.747 55.322 1.00 26.22 98 HIS A O 1
ATOM 719 N N . ASN A 1 99 ? 21.771 16.896 53.470 1.00 19.76 99 ASN A N 1
ATOM 720 C CA . ASN A 1 99 ? 22.035 15.527 53.874 1.00 24.08 99 ASN A CA 1
ATOM 721 C C . ASN A 1 99 ? 23.478 15.169 53.557 1.00 22.02 99 ASN A C 1
ATOM 722 O O . ASN A 1 99 ? 23.985 15.486 52.477 1.00 22.38 99 ASN A O 1
ATOM 727 N N . LEU A 1 100 ? 24.144 14.529 54.500 1.00 17.49 100 LEU A N 1
ATOM 728 C CA . LEU A 1 100 ? 25.561 14.270 54.354 1.00 17.74 100 LEU A CA 1
ATOM 729 C C . LEU A 1 100 ? 25.777 12.906 53.721 1.00 17.34 100 LEU A C 1
ATOM 730 O O . LEU A 1 100 ? 25.092 11.933 54.056 1.00 18.96 100 LEU A O 1
ATOM 735 N N . LEU A 1 101 ? 26.719 12.854 52.781 1.00 16.55 101 LEU A N 1
ATOM 736 C CA . LEU A 1 101 ? 27.081 11.579 52.175 1.00 18.98 101 LEU A CA 1
ATOM 737 C C . LEU A 1 101 ? 27.524 10.581 53.231 1.00 19.81 101 LEU A C 1
ATOM 738 O O . LEU A 1 101 ? 27.193 9.393 53.143 1.00 15.70 101 LEU A O 1
ATOM 743 N N . ARG A 1 102 ? 28.257 11.047 54.247 1.00 17.66 102 ARG A N 1
ATOM 744 C CA . ARG A 1 102 ? 28.783 10.122 55.231 1.00 18.92 102 ARG A CA 1
ATOM 745 C C . ARG A 1 102 ? 27.704 9.609 56.180 1.00 21.16 102 ARG A C 1
ATOM 746 O O . ARG A 1 102 ? 27.963 8.667 56.938 1.00 18.65 102 ARG A O 1
ATOM 754 N N . ASP A 1 103 ? 26.501 10.174 56.137 1.00 19.80 103 ASP A N 1
ATOM 755 C CA . ASP A 1 103 ? 25.378 9.599 56.863 1.00 21.69 103 ASP A CA 1
ATOM 756 C C . ASP A 1 103 ? 24.638 8.551 56.043 1.00 20.74 103 ASP A C 1
ATOM 757 O O . ASP A 1 103 ? 23.626 8.015 56.508 1.00 22.03 103 ASP A O 1
ATOM 762 N N . GLU A 1 104 ? 25.115 8.257 54.835 1.00 18.17 104 GLU A N 1
ATOM 763 C CA . GLU A 1 104 ? 24.623 7.122 54.068 1.00 17.74 104 GLU A CA 1
ATOM 764 C C . GLU A 1 104 ? 25.551 5.950 54.350 1.00 18.06 104 GLU A C 1
ATOM 765 O O . GLU A 1 104 ? 26.711 5.968 53.899 1.00 16.08 104 GLU A O 1
ATOM 771 N N . PRO A 1 105 ? 25.117 4.937 55.109 1.00 20.97 105 PRO A N 1
ATOM 772 C CA . PRO A 1 105 ? 26.057 3.868 55.487 1.00 18.06 105 PRO A CA 1
ATOM 773 C C . PRO A 1 105 ? 26.676 3.156 54.299 1.00 15.38 105 PRO A C 1
ATOM 774 O O . PRO A 1 105 ? 27.827 2.719 54.393 1.00 17.14 105 PRO A O 1
ATOM 778 N N . ASP A 1 106 ? 25.974 3.054 53.170 1.00 15.16 106 ASP A N 1
ATOM 779 C CA . ASP A 1 106 ? 26.590 2.431 52.003 1.00 15.01 106 ASP A CA 1
ATOM 780 C C . ASP A 1 106 ? 27.688 3.312 51.426 1.00 15.74 106 ASP A C 1
ATOM 781 O O . ASP A 1 106 ? 28.759 2.813 51.060 1.00 16.20 106 ASP A O 1
ATOM 786 N N . LEU A 1 107 ? 27.449 4.621 51.329 1.00 14.05 107 LEU A N 1
ATOM 787 C CA . LEU A 1 107 ? 28.493 5.493 50.805 1.00 15.04 107 LEU A CA 1
ATOM 788 C C . LEU A 1 107 ? 29.701 5.501 51.733 1.00 15.52 107 LEU A C 1
ATOM 789 O O . LEU A 1 107 ? 30.846 5.415 51.275 1.00 16.28 107 LEU A O 1
ATOM 794 N N . ALA A 1 108 ? 29.462 5.560 53.046 1.00 15.05 108 ALA A N 1
ATOM 795 C CA . ALA A 1 108 ? 30.569 5.560 53.995 1.00 15.59 108 ALA A CA 1
ATOM 796 C C . ALA A 1 108 ? 31.367 4.262 53.913 1.00 16.34 108 ALA A C 1
ATOM 797 O O . ALA A 1 108 ? 32.603 4.279 53.922 1.00 15.89 108 ALA A O 1
ATOM 799 N N . ALA A 1 109 ? 30.686 3.124 53.805 1.00 16.61 109 ALA A N 1
ATOM 800 C CA . ALA A 1 109 ? 31.424 1.863 53.790 1.00 16.96 109 ALA A CA 1
ATOM 801 C C . ALA A 1 109 ? 32.144 1.651 52.458 1.00 15.66 109 ALA A C 1
ATOM 802 O O . ALA A 1 109 ? 33.285 1.183 52.432 1.00 18.37 109 ALA A O 1
ATOM 804 N N . VAL A 1 110 ? 31.510 2.001 51.338 1.00 18.38 110 VAL A N 1
ATOM 805 C CA . VAL A 1 110 ? 32.210 1.909 50.054 1.00 16.34 110 VAL A CA 1
ATOM 806 C C . VAL A 1 110 ? 33.418 2.849 50.035 1.00 17.23 110 VAL A C 1
ATOM 807 O O . VAL A 1 110 ? 34.514 2.475 49.598 1.00 16.59 110 VAL A O 1
ATOM 811 N N . ALA A 1 111 ? 33.248 4.079 50.531 1.00 15.34 111 ALA A N 1
ATOM 812 C 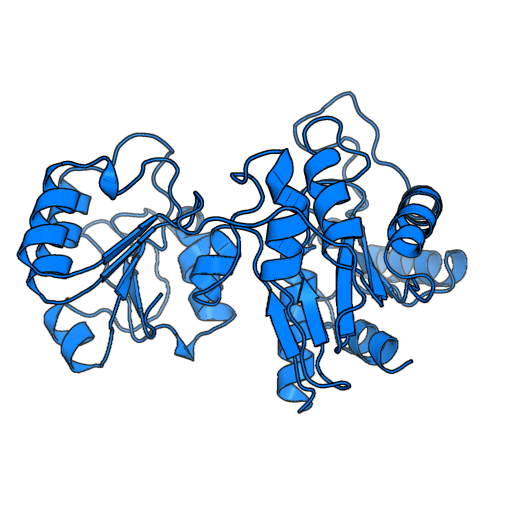CA . ALA A 1 111 ? 34.385 4.999 50.588 1.00 17.97 111 ALA A CA 1
ATOM 813 C C . ALA A 1 111 ? 35.545 4.410 51.389 1.00 16.97 111 ALA A C 1
ATOM 814 O O . ALA A 1 111 ? 36.708 4.509 50.975 1.00 16.16 111 ALA A O 1
ATOM 816 N N . GLU A 1 112 ? 35.243 3.783 52.533 1.00 16.49 112 GLU A N 1
ATOM 817 C CA . GLU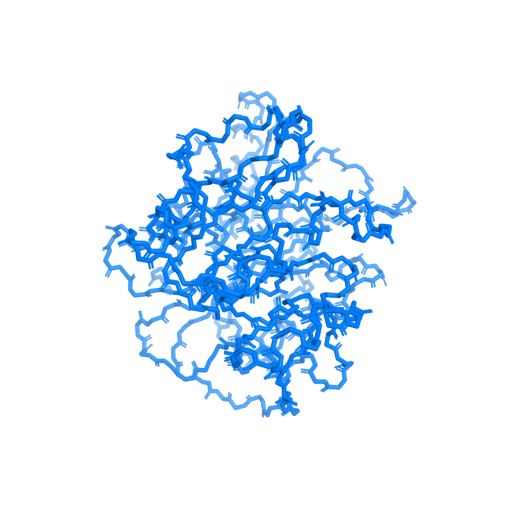 A 1 112 ? 36.287 3.188 53.366 1.00 18.03 112 GLU A CA 1
ATOM 818 C C . GLU A 1 112 ? 36.958 2.011 52.665 1.00 20.44 112 GLU A C 1
ATOM 819 O O . GLU A 1 112 ? 38.183 1.859 52.741 1.00 22.02 112 GLU A O 1
ATOM 825 N N . ALA A 1 113 ? 36.181 1.183 51.952 1.00 18.68 113 ALA A N 1
ATOM 826 C CA . ALA A 1 113 ? 36.757 -0.002 51.314 1.00 20.54 113 ALA A CA 1
ATOM 827 C C . ALA A 1 113 ? 37.624 0.365 50.118 1.00 23.43 113 ALA A C 1
ATOM 828 O O . ALA A 1 113 ? 38.631 -0.301 49.859 1.00 22.36 113 ALA A O 1
ATOM 830 N N . THR A 1 114 ? 37.240 1.403 49.369 1.00 20.72 114 THR A N 1
ATOM 831 C CA . THR A 1 114 ? 37.974 1.807 48.183 1.00 17.22 114 THR A CA 1
ATOM 832 C C . THR A 1 114 ? 39.106 2.785 48.479 1.00 19.53 114 THR A C 1
ATOM 833 O O . THR A 1 114 ? 39.903 3.070 47.581 1.00 25.07 114 THR A O 1
ATOM 837 N N . GLY A 1 115 ? 39.201 3.308 49.697 1.00 18.38 115 GLY A N 1
ATOM 838 C CA . GLY A 1 115 ? 40.184 4.329 49.993 1.00 18.83 115 GLY A CA 1
ATOM 839 C C . GLY A 1 115 ? 39.861 5.697 49.431 1.00 22.50 115 GLY A C 1
ATOM 840 O O . GLY A 1 115 ? 40.773 6.517 49.272 1.00 23.59 115 GLY A O 1
ATOM 841 N N . ARG A 1 116 ? 38.601 5.965 49.105 1.00 20.06 116 ARG A N 1
ATOM 842 C CA . ARG A 1 116 ? 38.199 7.247 48.550 1.00 17.05 116 ARG A CA 1
ATOM 843 C C . ARG A 1 116 ? 37.580 8.110 49.644 1.00 16.60 116 ARG A C 1
ATOM 844 O O . ARG A 1 116 ? 37.236 7.622 50.720 1.00 13.26 116 ARG A O 1
ATOM 852 N N . THR A 1 117 ? 37.460 9.407 49.363 1.00 16.24 117 THR A N 1
ATOM 853 C CA . THR A 1 117 ? 37.050 10.392 50.353 1.00 16.55 117 THR A CA 1
ATOM 854 C C . THR A 1 117 ? 35.673 10.943 50.015 1.00 18.42 117 THR A C 1
ATOM 855 O O . THR A 1 117 ? 35.367 11.206 48.845 1.00 17.29 117 THR A O 1
ATOM 859 N N . LEU A 1 118 ? 34.843 11.101 51.045 1.00 14.87 118 LEU A N 1
ATOM 860 C CA . LEU A 1 118 ? 33.588 11.836 50.944 1.00 17.19 118 LEU A CA 1
ATOM 861 C C . LEU A 1 118 ? 33.815 13.250 51.465 1.00 21.76 118 LEU A C 1
ATOM 862 O O . LEU A 1 118 ? 34.184 13.434 52.631 1.00 18.27 118 LEU A O 1
ATOM 867 N N . HIS A 1 119 ? 33.600 14.242 50.607 1.00 18.09 119 HIS A N 1
ATOM 868 C CA . HIS A 1 119 ? 33.748 15.643 50.993 1.00 16.92 119 HIS A CA 1
ATOM 869 C C . HIS A 1 119 ? 32.342 16.206 51.192 1.00 17.53 119 HIS A C 1
ATOM 870 O O . HIS A 1 119 ? 31.678 16.623 50.235 1.00 16.52 119 HIS A O 1
ATOM 877 N N . ASP A 1 120 ? 31.872 16.190 52.441 1.00 12.32 120 ASP A N 1
ATOM 878 C CA . ASP A 1 120 ? 30.620 16.857 52.803 1.00 15.92 120 ASP A CA 1
ATOM 879 C C . ASP A 1 120 ? 31.008 18.283 53.175 1.00 15.61 120 ASP A C 1
ATOM 880 O O . ASP A 1 120 ? 31.279 18.597 54.335 1.00 14.27 120 ASP A O 1
ATOM 885 N N . VAL A 1 121 ? 31.069 19.158 52.165 1.00 16.19 121 VAL A N 1
ATOM 886 C CA . VAL A 1 121 ? 31.687 20.471 52.355 1.00 15.03 121 VAL A CA 1
ATOM 887 C C . VAL A 1 121 ? 30.806 21.447 53.114 1.00 14.58 121 VAL A C 1
ATOM 888 O O . VAL A 1 121 ? 31.282 22.521 53.499 1.00 18.48 121 VAL A O 1
ATOM 892 N N . ARG A 1 122 ? 29.544 21.107 53.364 1.00 14.62 122 ARG A N 1
ATOM 893 C CA . ARG A 1 122 ? 28.672 22.023 54.090 1.00 17.55 122 ARG A CA 1
ATOM 894 C C . ARG A 1 122 ? 28.992 22.098 55.581 1.00 20.58 122 ARG A C 1
ATOM 895 O O . ARG A 1 122 ? 28.605 23.077 56.222 1.00 20.56 122 ARG A O 1
ATOM 903 N N . VAL A 1 123 ? 29.659 21.091 56.149 1.00 24.40 123 VAL A N 1
ATOM 904 C CA . VAL A 1 123 ? 30.001 21.079 57.576 1.00 20.26 123 VAL A CA 1
ATOM 905 C C . VAL A 1 123 ? 31.512 20.936 57.730 1.00 21.93 123 VAL A C 1
ATOM 906 O O . VAL A 1 123 ? 32.167 20.323 56.871 1.00 19.12 123 VAL A O 1
ATOM 910 N N . PRO A 1 124 ? 32.100 21.469 58.803 1.00 19.16 124 PRO A N 1
ATOM 911 C CA . PRO A 1 124 ? 33.557 21.417 58.942 1.00 22.90 124 PRO A CA 1
ATOM 912 C C . PRO A 1 124 ? 34.067 19.984 58.924 1.00 24.01 124 PRO A C 1
ATOM 913 O O . PRO A 1 124 ? 33.378 19.046 59.337 1.00 25.62 124 PRO A O 1
ATOM 917 N N . SER A 1 125 ? 35.288 19.829 58.413 1.00 22.00 125 SER A N 1
ATOM 918 C CA . SER A 1 125 ? 35.998 18.562 58.454 1.00 27.13 125 SER A CA 1
ATOM 919 C C . SER A 1 125 ? 37.419 18.729 58.968 1.00 28.91 125 SER A C 1
ATOM 920 O O . SER A 1 125 ? 38.195 17.772 58.925 1.00 30.51 125 SER A O 1
ATOM 923 N N . VAL A 1 126 ? 37.793 19.925 59.405 1.00 28.13 126 VAL A N 1
ATOM 924 C CA . VAL A 1 126 ? 39.050 20.150 60.104 1.00 25.96 126 VAL A CA 1
ATOM 925 C C . VAL A 1 126 ? 38.741 21.005 61.318 1.00 24.81 126 VAL A C 1
ATOM 926 O O . VAL A 1 126 ? 37.759 21.753 61.338 1.00 22.84 126 VAL A O 1
ATOM 930 N N . GLN A 1 127 ? 39.588 20.899 62.332 1.00 22.13 127 GLN A N 1
ATOM 931 C CA . GLN A 1 127 ? 39.381 21.636 63.569 1.00 25.85 127 GLN A CA 1
ATOM 932 C C . GLN A 1 127 ? 39.988 23.027 63.424 1.00 24.55 127 GLN A C 1
ATOM 933 O O . GLN A 1 127 ? 41.178 23.163 63.118 1.00 28.70 127 GLN A O 1
ATOM 939 N N . TYR A 1 128 ? 39.180 24.028 63.596 1.00 18.09 128 TYR A N 1
ATOM 940 C CA . TYR A 1 128 ? 39.687 25.386 63.544 1.00 19.70 128 TYR A CA 1
ATOM 941 C C . TYR A 1 128 ? 40.067 25.864 64.943 1.00 19.72 128 TYR A C 1
ATOM 942 O O . TYR A 1 128 ? 39.456 25.458 65.933 1.00 19.21 128 TYR A O 1
ATOM 951 N N . PRO A 1 129 ? 41.070 26.731 65.056 1.00 23.60 129 PRO A N 1
ATOM 952 C CA . PRO A 1 129 ? 41.449 27.243 66.375 1.00 20.42 129 PRO A CA 1
ATOM 953 C C . PRO A 1 129 ? 40.624 28.459 66.766 1.00 22.76 129 PRO A C 1
ATOM 954 O O . PRO A 1 129 ? 39.815 28.982 65.984 1.00 18.99 129 PRO A O 1
ATOM 958 N N . ILE A 1 130 ? 40.856 28.928 67.969 1.00 21.02 130 ILE A N 1
ATOM 959 C CA . ILE A 1 130 ? 40.348 30.217 68.410 1.00 19.26 130 ILE A CA 1
ATOM 960 C C . ILE A 1 130 ? 41.216 31.310 67.800 1.00 18.14 130 ILE A C 1
ATOM 961 O O . ILE A 1 130 ? 42.446 31.200 67.791 1.00 19.16 130 ILE A O 1
ATOM 966 N N . ALA A 1 131 ? 40.586 32.352 67.257 1.00 14.53 131 ALA A N 1
ATOM 967 C CA . ALA A 1 131 ? 41.344 33.415 66.599 1.00 17.85 131 ALA A CA 1
ATOM 968 C C . ALA A 1 131 ? 42.329 34.057 67.571 1.00 19.64 131 ALA A C 1
ATOM 969 O O . ALA A 1 131 ? 42.071 34.140 68.774 1.00 18.70 131 ALA A O 1
ATOM 971 N N . ASP A 1 132 ? 43.481 34.497 67.045 1.00 17.30 132 ASP A N 1
ATOM 972 C CA . ASP A 1 132 ? 44.462 35.204 67.862 1.00 18.07 132 ASP A CA 1
ATOM 973 C C . ASP A 1 132 ? 44.589 36.679 67.511 1.00 22.92 132 ASP A C 1
ATOM 974 O O . ASP A 1 132 ? 45.301 37.405 68.213 1.00 23.10 132 ASP A O 1
ATOM 979 N N . GLY A 1 133 ? 43.918 37.147 66.458 1.00 22.18 133 GLY A N 1
ATOM 980 C CA . GLY A 1 133 ? 43.968 38.550 66.107 1.00 19.86 133 GLY A CA 1
ATOM 981 C C . GLY A 1 133 ? 45.326 39.075 65.691 1.00 17.37 133 GLY A C 1
ATOM 982 O O . GLY A 1 133 ? 45.449 40.278 65.445 1.00 18.96 133 GLY A O 1
ATOM 983 N N . VAL A 1 134 ? 46.349 38.220 65.605 1.00 20.07 134 VAL A N 1
ATOM 984 C CA . VAL A 1 134 ? 47.675 38.665 65.179 1.00 22.87 134 VAL A CA 1
ATOM 985 C C . VAL A 1 134 ? 47.615 39.163 63.736 1.00 22.77 134 VAL A C 1
ATOM 986 O O . VAL A 1 134 ? 46.906 38.597 62.899 1.00 19.57 134 VAL A O 1
ATOM 990 N N . LYS A 1 135 ? 48.356 40.231 63.440 1.00 21.07 135 LYS A N 1
ATOM 991 C CA . LYS A 1 135 ? 48.384 40.761 62.081 1.00 24.45 135 LYS A CA 1
ATOM 992 C C . LYS A 1 135 ? 49.009 39.756 61.121 1.00 23.74 135 LYS A C 1
ATOM 993 O O . LYS A 1 135 ? 50.100 39.239 61.369 1.00 23.87 135 LYS A O 1
ATOM 999 N N . ARG A 1 136 ? 48.319 39.483 60.018 1.00 21.97 136 ARG A N 1
ATOM 1000 C CA . ARG A 1 136 ? 48.772 38.507 59.035 1.00 21.57 136 ARG A CA 1
ATOM 1001 C C . ARG A 1 136 ? 49.276 39.218 57.784 1.00 24.72 136 ARG A C 1
ATOM 1002 O O . ARG A 1 136 ? 48.674 40.197 57.323 1.00 21.74 136 ARG A O 1
ATOM 1010 N N . ARG A 1 137 ? 50.393 38.733 57.249 1.00 24.09 137 ARG A N 1
ATOM 1011 C CA . ARG A 1 137 ? 50.925 39.306 56.023 1.00 28.11 137 ARG A CA 1
ATOM 1012 C C . ARG A 1 137 ? 49.946 39.080 54.883 1.00 22.07 137 ARG A C 1
ATOM 1013 O O . ARG A 1 137 ? 49.228 38.078 54.844 1.00 22.85 137 ARG A O 1
ATOM 1021 N N . GLY A 1 138 ? 49.933 40.020 53.943 1.00 21.85 138 GLY A N 1
ATOM 1022 C CA . GLY A 1 138 ? 49.038 39.978 52.804 1.00 20.92 138 GLY A CA 1
ATOM 1023 C C . GLY A 1 138 ? 47.850 40.907 52.989 1.00 19.05 138 GLY A C 1
ATOM 1024 O O . GLY A 1 138 ? 47.593 41.443 54.068 1.00 18.63 138 GLY A O 1
ATOM 1025 N N . LYS A 1 139 ? 47.112 41.100 51.908 1.00 17.77 139 LYS A N 1
ATOM 1026 C CA . LYS A 1 139 ? 45.961 41.993 51.915 1.00 17.77 139 LYS A CA 1
ATOM 1027 C C . LYS A 1 139 ? 44.666 41.192 51.809 1.00 18.05 139 LYS A C 1
ATOM 1028 O O . LYS A 1 139 ? 44.632 40.107 51.213 1.00 17.76 139 LYS A O 1
ATOM 1034 N N . ARG A 1 140 ? 43.597 41.744 52.394 1.00 15.62 140 ARG A N 1
ATOM 1035 C CA . ARG A 1 140 ? 42.338 41.040 52.591 1.00 14.38 140 ARG A CA 1
ATOM 1036 C C . ARG A 1 140 ? 41.173 41.973 52.310 1.00 15.67 140 ARG A C 1
ATOM 1037 O O . ARG A 1 140 ? 41.086 43.063 52.886 1.00 19.14 140 ARG A O 1
ATOM 1045 N N . CYS A 1 141 ? 40.288 41.555 51.413 1.00 13.29 141 CYS A N 1
ATOM 1046 C CA . CYS A 1 141 ? 39.120 42.346 51.051 1.00 13.89 141 CYS A CA 1
ATOM 1047 C C . CYS A 1 141 ? 37.863 41.574 51.438 1.00 13.67 141 CYS A C 1
ATOM 1048 O O . CYS A 1 141 ? 37.751 40.374 51.155 1.00 13.68 141 CYS A O 1
ATOM 1051 N N . LEU A 1 142 ? 36.937 42.251 52.113 1.00 12.36 142 LEU A N 1
ATOM 1052 C CA . LEU A 1 142 ? 35.693 41.637 52.567 1.00 11.82 142 LEU A CA 1
ATOM 1053 C C . LEU A 1 142 ? 34.511 42.468 52.088 1.00 17.08 142 LEU A C 1
ATOM 1054 O O . LEU A 1 142 ? 34.495 43.693 52.275 1.00 15.64 142 LEU A O 1
ATOM 1059 N N . ALA A 1 143 ? 33.529 41.813 51.470 1.00 14.50 143 ALA A N 1
ATOM 1060 C CA . ALA A 1 143 ? 32.266 42.468 51.146 1.00 15.54 143 ALA A CA 1
ATOM 1061 C C . ALA A 1 143 ? 31.295 42.325 52.318 1.00 15.49 143 ALA A C 1
ATOM 1062 O O . ALA A 1 143 ? 31.107 41.222 52.847 1.00 15.85 143 ALA A O 1
ATOM 1064 N N . VAL A 1 144 ? 30.707 43.440 52.744 1.00 16.12 144 VAL A N 1
ATOM 1065 C CA . VAL A 1 144 ? 29.630 43.444 53.730 1.00 13.88 144 VAL A CA 1
ATOM 1066 C C . VAL A 1 144 ? 28.426 44.128 53.098 1.00 17.95 144 VAL A C 1
ATOM 1067 O O . VAL A 1 144 ? 28.567 45.022 52.260 1.00 18.29 144 VAL A O 1
ATOM 1071 N N . GLY A 1 145 ? 27.229 43.702 53.501 1.00 15.31 145 GLY A N 1
ATOM 1072 C CA . GLY A 1 145 ? 26.022 44.166 52.857 1.00 14.73 145 GLY A CA 1
ATOM 1073 C C . GLY A 1 145 ? 24.953 44.551 53.860 1.00 16.57 145 GLY A C 1
ATOM 1074 O O . GLY A 1 145 ? 25.081 44.323 55.066 1.00 15.27 145 GLY A O 1
ATOM 1075 N N . THR A 1 146 ? 23.892 45.146 53.322 1.00 16.95 146 THR A N 1
ATOM 1076 C CA . THR A 1 146 ? 22.746 45.589 54.104 1.00 17.85 146 THR A CA 1
ATOM 1077 C C . THR A 1 146 ? 21.746 44.473 54.379 1.00 16.95 146 THR A C 1
ATOM 1078 O O . THR A 1 146 ? 20.819 44.672 55.175 1.00 20.52 146 THR A O 1
ATOM 1082 N N . ASP A 1 147 ? 21.925 43.310 53.761 1.00 16.58 147 ASP A N 1
ATOM 1083 C CA . ASP A 1 147 ? 21.009 42.175 53.846 1.00 16.44 147 ASP A CA 1
ATOM 1084 C C . ASP A 1 147 ? 21.764 40.966 53.315 1.00 18.22 147 ASP A C 1
ATOM 1085 O O . ASP A 1 147 ? 22.816 41.108 52.684 1.00 18.49 147 ASP A O 1
ATOM 1090 N N . CYS A 1 148 ? 21.236 39.772 53.594 1.00 18.04 148 CYS A N 1
ATOM 1091 C CA . CYS A 1 148 ? 21.699 38.586 52.880 1.00 18.35 148 CYS A CA 1
ATOM 1092 C C . CYS A 1 148 ? 21.354 38.715 51.394 1.00 18.83 148 CYS A C 1
ATOM 1093 O O . CYS A 1 148 ? 20.505 39.527 51.002 1.00 20.28 148 CYS A O 1
ATOM 1096 N N . SER A 1 149 ? 22.017 37.897 50.569 1.00 18.11 149 SER A N 1
ATOM 1097 C CA . SER A 1 149 ? 21.749 37.805 49.135 1.00 20.30 149 SER A CA 1
ATOM 1098 C C . SER A 1 149 ? 21.678 39.185 48.481 1.00 18.72 149 SER A C 1
ATOM 1099 O O . SER A 1 149 ? 20.663 39.589 47.920 1.00 20.42 149 SER A O 1
ATOM 1102 N N . VAL A 1 150 ? 22.777 39.922 48.593 1.00 18.16 150 VAL A N 1
ATOM 1103 C CA . VAL A 1 150 ? 22.915 41.223 47.961 1.00 20.88 150 VAL A CA 1
ATOM 1104 C C . VAL A 1 150 ? 24.081 41.258 46.976 1.00 20.09 150 VAL A C 1
ATOM 1105 O O . VAL A 1 150 ? 24.508 42.339 46.572 1.00 19.39 150 VAL A O 1
ATOM 1109 N N . GLY A 1 151 ? 24.610 40.095 46.589 1.00 16.61 151 GLY A N 1
ATOM 1110 C CA . GLY A 1 151 ? 25.696 40.031 45.626 1.00 17.47 151 GLY A CA 1
ATOM 1111 C C . GLY A 1 151 ? 27.098 39.950 46.193 1.00 18.57 151 GLY A C 1
ATOM 1112 O O . GLY A 1 151 ? 28.059 40.213 45.459 1.00 17.79 151 GLY A O 1
ATOM 1113 N N . LYS A 1 152 ? 27.255 39.592 47.467 1.00 15.29 152 LYS A N 1
ATOM 1114 C CA . LYS A 1 152 ? 28.592 39.544 48.055 1.00 18.04 152 LYS A CA 1
ATOM 1115 C C . LYS A 1 152 ? 29.474 38.521 47.350 1.00 19.98 152 LYS A C 1
ATOM 1116 O O . LYS A 1 152 ? 30.647 38.794 47.055 1.00 19.04 152 LYS A O 1
ATOM 1122 N N . MET A 1 153 ? 28.937 37.320 47.101 1.00 20.39 153 MET A N 1
ATOM 1123 C CA . MET A 1 153 ? 29.730 36.273 46.458 1.00 19.62 153 MET A CA 1
ATOM 1124 C C . MET A 1 153 ? 30.051 36.640 45.015 1.00 18.79 153 MET A C 1
ATOM 1125 O O . MET A 1 153 ? 31.199 36.504 44.571 1.00 14.26 153 MET A O 1
ATOM 1130 N N . TYR A 1 154 ? 29.040 37.074 44.259 1.00 16.38 154 TYR A N 1
ATOM 1131 C CA . TYR A 1 154 ? 29.283 37.477 42.879 1.00 17.54 154 TYR A CA 1
ATOM 1132 C C . TYR A 1 154 ? 30.318 38.595 42.810 1.00 18.94 154 TYR A C 1
ATOM 1133 O O . TYR A 1 154 ? 31.214 38.573 41.952 1.00 17.66 154 TYR A O 1
ATOM 1142 N N . THR A 1 155 ? 30.231 39.563 43.729 1.00 16.85 155 THR A N 1
ATOM 1143 C CA . THR A 1 155 ? 31.180 40.670 43.734 1.00 16.93 155 THR A CA 1
ATOM 1144 C C . THR A 1 155 ? 32.599 40.169 43.973 1.00 17.71 155 THR A C 1
ATOM 1145 O O . THR A 1 155 ? 33.539 40.568 43.273 1.00 14.76 155 THR A O 1
ATOM 1149 N N . ALA A 1 156 ? 32.774 39.283 44.952 1.00 16.72 156 ALA A N 1
ATOM 1150 C CA . ALA A 1 156 ? 34.114 38.780 45.229 1.00 13.85 156 ALA A CA 1
ATOM 1151 C C . ALA A 1 156 ? 34.627 37.927 44.075 1.00 16.51 156 ALA A C 1
ATOM 1152 O O . ALA A 1 156 ? 35.823 37.960 43.753 1.00 16.30 156 ALA A O 1
ATOM 1154 N N . LEU A 1 157 ? 33.738 37.146 43.456 1.00 14.21 157 LEU A N 1
ATOM 1155 C CA . LEU A 1 157 ? 34.130 36.333 42.311 1.00 16.93 157 LEU A CA 1
ATOM 1156 C C . LEU A 1 157 ? 34.482 37.211 41.111 1.00 17.93 157 LEU A C 1
ATOM 1157 O O . LEU A 1 157 ? 35.466 36.953 40.407 1.00 15.44 157 LEU A O 1
ATOM 1162 N N . ALA A 1 158 ? 33.691 38.260 40.872 1.00 17.24 158 ALA A N 1
ATOM 1163 C CA . ALA A 1 158 ? 33.978 39.173 39.774 1.00 16.47 158 ALA A CA 1
ATOM 1164 C C . ALA A 1 158 ? 35.304 39.889 39.988 1.00 18.87 158 ALA A C 1
ATOM 1165 O O . ALA A 1 158 ? 36.111 39.999 39.058 1.00 17.86 158 ALA A O 1
ATOM 1167 N N . MET A 1 159 ? 35.561 40.365 41.208 1.00 15.03 159 MET A N 1
ATOM 1168 C CA . MET A 1 159 ? 36.826 41.052 41.448 1.00 15.38 159 MET A CA 1
ATOM 1169 C C . MET A 1 159 ? 38.004 40.103 41.266 1.00 20.59 159 MET A C 1
ATOM 1170 O O . MET A 1 159 ? 38.997 40.455 40.611 1.00 18.54 159 MET A O 1
ATOM 1175 N N . ASP A 1 160 ? 37.902 38.880 41.807 1.00 17.16 160 ASP A N 1
ATOM 1176 C CA . ASP A 1 160 ? 39.001 37.931 41.661 1.00 19.52 160 ASP A CA 1
ATOM 1177 C C . ASP A 1 160 ? 39.267 37.603 40.198 1.00 17.24 160 ASP A C 1
ATOM 1178 O O . ASP A 1 160 ? 40.424 37.524 39.778 1.00 18.91 160 ASP A O 1
ATOM 1183 N N . ALA A 1 161 ? 38.208 37.382 39.419 1.00 17.05 161 ALA A N 1
ATOM 1184 C CA . ALA A 1 161 ? 38.383 37.065 38.007 1.00 20.40 161 ALA A CA 1
ATOM 1185 C C . ALA A 1 161 ? 39.092 38.201 37.280 1.00 18.69 161 ALA A C 1
ATOM 1186 O O . ALA A 1 161 ? 40.003 37.965 36.479 1.00 17.45 161 ALA A O 1
ATOM 1188 N N . GLU A 1 162 ? 38.684 39.439 37.554 1.00 18.74 162 GLU A N 1
ATOM 1189 C CA . GLU A 1 162 ? 39.328 40.599 36.948 1.00 20.48 162 GLU A CA 1
ATOM 1190 C C . GLU A 1 162 ? 40.792 40.679 37.354 1.00 23.16 162 GLU A C 1
ATOM 1191 O O . GLU A 1 162 ? 41.679 40.852 36.509 1.00 19.40 162 GLU A O 1
ATOM 1197 N N . MET A 1 163 ? 41.062 40.548 38.654 1.00 20.15 163 MET A N 1
ATOM 1198 C CA . MET A 1 163 ? 42.436 40.618 39.133 1.00 19.81 163 MET A CA 1
ATOM 1199 C C . MET A 1 163 ? 43.300 39.526 38.511 1.00 18.18 163 MET A C 1
ATOM 1200 O O . MET A 1 163 ? 44.451 39.777 38.147 1.00 18.10 163 MET A O 1
ATOM 1205 N N . GLN A 1 164 ? 42.755 38.314 38.356 1.00 19.41 164 GLN A N 1
ATOM 1206 C CA . GLN A 1 164 ? 43.520 37.250 37.714 1.00 20.95 164 GLN A CA 1
ATOM 1207 C C . GLN A 1 164 ? 43.858 37.611 36.273 1.00 21.27 164 GLN A C 1
ATOM 1208 O O . GLN A 1 164 ? 44.991 37.399 35.826 1.00 19.68 164 GLN A O 1
ATOM 1214 N N . ALA A 1 165 ? 42.892 38.165 35.535 1.00 19.67 165 ALA A N 1
ATOM 1215 C CA . ALA A 1 165 ? 43.165 38.601 34.168 1.00 22.59 165 ALA A CA 1
ATOM 1216 C C . ALA A 1 165 ? 44.215 39.707 34.128 1.00 20.60 165 ALA A C 1
ATOM 1217 O O . ALA A 1 165 ? 44.959 39.826 33.149 1.00 22.10 165 ALA A O 1
ATOM 1219 N N . ARG A 1 166 ? 44.298 40.515 35.183 1.00 18.22 166 ARG A N 1
ATOM 1220 C CA . ARG A 1 166 ? 45.256 41.604 35.239 1.00 17.69 166 ARG A CA 1
ATOM 1221 C C . ARG A 1 166 ? 46.643 41.164 35.686 1.00 23.60 166 ARG A C 1
ATOM 1222 O O . ARG A 1 166 ? 47.566 41.984 35.668 1.00 17.96 166 ARG A O 1
ATOM 1230 N N . GLY A 1 167 ? 46.817 39.904 36.082 1.00 19.45 167 GLY A N 1
ATOM 1231 C CA . GLY A 1 167 ? 48.079 39.487 36.661 1.00 23.31 167 GLY A CA 1
ATOM 1232 C C . GLY A 1 167 ? 48.285 39.877 38.111 1.00 21.48 167 GLY A C 1
ATOM 1233 O O . GLY A 1 167 ? 49.420 39.815 38.597 1.00 18.73 167 GLY A O 1
ATOM 1234 N N . ILE A 1 168 ? 47.232 40.287 38.810 1.00 17.81 168 ILE A N 1
ATOM 1235 C CA . ILE A 1 168 ? 47.304 40.578 40.238 1.00 18.06 168 ILE A CA 1
ATOM 1236 C C . ILE A 1 168 ? 47.167 39.276 41.019 1.00 21.43 168 ILE A C 1
ATOM 1237 O O . ILE A 1 168 ? 46.275 38.466 40.742 1.00 21.14 168 ILE A O 1
ATOM 1242 N N . LYS A 1 169 ? 48.044 39.069 42.002 1.00 19.72 169 LYS A N 1
ATOM 1243 C CA . LYS A 1 169 ? 47.950 37.879 42.844 1.00 19.69 169 LYS A CA 1
ATOM 1244 C C . LYS A 1 169 ? 46.689 37.946 43.704 1.00 20.79 169 LYS A C 1
ATOM 1245 O O . LYS A 1 169 ? 46.516 38.883 44.493 1.00 21.16 169 LYS A O 1
ATOM 1251 N N . SER A 1 170 ? 45.813 36.956 43.569 1.00 16.71 170 SER A N 1
ATOM 1252 C CA . SER A 1 170 ? 44.583 36.966 44.344 1.00 20.53 170 SER A CA 1
ATOM 1253 C C . SER A 1 170 ? 44.073 35.546 44.508 1.00 18.19 170 SER A C 1
ATOM 1254 O O . SER A 1 170 ? 44.392 34.658 43.714 1.00 17.10 170 SER A O 1
ATOM 1257 N N . THR A 1 171 ? 43.246 35.358 45.536 1.00 17.90 171 THR A N 1
ATOM 1258 C CA . THR A 1 171 ? 42.557 34.100 45.793 1.00 17.59 171 THR A CA 1
ATOM 1259 C C . THR A 1 171 ? 41.135 34.408 46.235 1.00 15.17 171 THR A C 1
ATOM 1260 O O . THR A 1 171 ? 40.929 35.265 47.097 1.00 17.03 171 THR A O 1
ATOM 1264 N N . PHE A 1 172 ? 40.155 33.735 45.642 1.00 16.47 172 PHE A N 1
ATOM 1265 C CA . PHE A 1 172 ? 38.795 33.820 46.159 1.00 15.51 172 PHE A CA 1
ATOM 1266 C C . PHE A 1 172 ? 38.667 32.866 47.345 1.00 18.02 172 PHE A C 1
ATOM 1267 O O . PHE A 1 172 ? 38.870 31.655 47.199 1.00 17.86 172 PHE A O 1
ATOM 1275 N N . ARG A 1 173 ? 38.326 33.401 48.514 1.00 14.28 173 ARG A N 1
ATOM 1276 C CA . ARG A 1 173 ? 38.295 32.629 49.754 1.00 13.38 173 ARG A CA 1
ATOM 1277 C C . ARG A 1 173 ? 36.841 32.298 50.085 1.00 16.04 173 ARG A C 1
ATOM 1278 O O . ARG A 1 173 ? 36.092 33.142 50.591 1.00 12.75 173 ARG A O 1
ATOM 1286 N N . ALA A 1 174 ? 36.450 31.058 49.794 1.00 14.45 174 ALA A N 1
ATOM 1287 C CA . ALA A 1 174 ? 35.071 30.625 49.968 1.00 13.89 174 ALA A CA 1
ATOM 1288 C C . ALA A 1 174 ? 34.727 30.453 51.445 1.00 13.36 174 ALA A C 1
ATOM 1289 O O . ALA A 1 174 ? 35.509 29.898 52.221 1.00 12.89 174 ALA A O 1
ATOM 1291 N N . THR A 1 175 ? 33.533 30.910 51.818 1.00 12.36 175 THR A N 1
ATOM 1292 C CA . THR A 1 175 ? 33.000 30.774 53.173 1.00 13.29 175 THR A CA 1
ATOM 1293 C C . THR A 1 175 ? 31.691 29.985 53.201 1.00 12.16 175 THR A C 1
ATOM 1294 O O . THR A 1 175 ? 31.029 29.932 54.244 1.00 10.18 175 THR A O 1
ATOM 1298 N N . GLY A 1 176 ? 31.277 29.409 52.073 1.00 13.30 176 GLY A N 1
ATOM 1299 C CA . GLY A 1 176 ? 30.060 28.623 52.004 1.00 11.93 176 GLY A CA 1
ATOM 1300 C C . GLY A 1 176 ? 30.214 27.496 51.002 1.00 15.68 176 GLY A C 1
ATOM 1301 O O . GLY A 1 176 ? 31.172 27.454 50.218 1.00 12.17 176 GLY A O 1
ATOM 1302 N N . GLN A 1 177 ? 29.235 26.582 51.021 1.00 15.18 177 GLN A N 1
ATOM 1303 C CA . GLN A 1 177 ? 29.360 25.348 50.247 1.00 15.58 177 GLN A CA 1
ATOM 1304 C C . GLN A 1 177 ? 29.462 25.623 48.747 1.00 15.46 177 GLN A C 1
ATOM 1305 O O . GLN A 1 177 ? 30.236 24.956 48.051 1.00 16.34 177 GLN A O 1
ATOM 1311 N N . THR A 1 178 ? 28.701 26.598 48.232 1.00 13.20 178 THR A N 1
ATOM 1312 C CA . THR A 1 178 ? 28.757 26.904 46.804 1.00 15.42 178 THR A CA 1
ATOM 1313 C C . THR A 1 178 ? 30.150 27.339 46.394 1.00 16.24 178 THR A C 1
ATOM 1314 O O . THR A 1 178 ? 30.707 26.839 45.408 1.00 16.97 178 THR A O 1
ATOM 1318 N N . GLY A 1 179 ? 30.733 28.276 47.144 1.00 14.77 179 GLY A N 1
ATOM 1319 C CA . GLY A 1 179 ? 32.071 28.746 46.817 1.00 13.15 179 GLY A CA 1
ATOM 1320 C C . GLY A 1 179 ? 33.134 27.687 47.042 1.00 14.59 179 GLY A C 1
ATOM 1321 O O . GLY A 1 179 ? 34.147 27.653 46.337 1.00 14.68 179 GLY A O 1
ATOM 1322 N N . ILE A 1 180 ? 32.926 26.812 48.029 1.00 12.70 180 ILE A N 1
ATOM 1323 C CA . ILE A 1 180 ? 33.891 25.739 48.254 1.00 13.42 180 ILE A CA 1
ATOM 1324 C C . ILE A 1 180 ? 33.886 24.769 47.075 1.00 14.91 180 ILE A C 1
ATOM 1325 O O . ILE A 1 180 ? 34.944 24.360 46.584 1.00 16.09 180 ILE A O 1
ATOM 1330 N N . LEU A 1 181 ? 32.700 24.375 46.611 1.00 12.07 181 LEU A N 1
ATOM 1331 C CA . LEU A 1 181 ? 32.629 23.490 45.451 1.00 15.15 181 LEU A CA 1
ATOM 1332 C C . LEU A 1 181 ? 33.194 24.167 44.203 1.00 15.50 181 LEU A C 1
ATOM 1333 O O . LEU A 1 181 ? 33.897 23.529 43.415 1.00 19.72 181 LEU A O 1
ATOM 1338 N N . ILE A 1 182 ? 32.939 25.466 44.028 1.00 15.36 182 ILE A N 1
ATOM 1339 C CA . ILE A 1 182 ? 33.496 26.194 42.889 1.00 15.10 182 ILE A CA 1
ATOM 1340 C C . ILE A 1 182 ? 35.026 26.162 42.914 1.00 17.47 182 ILE A C 1
ATOM 1341 O O . ILE A 1 182 ? 35.672 25.880 41.896 1.00 15.72 182 ILE A O 1
ATOM 1346 N N . THR A 1 183 ? 35.635 26.479 44.062 1.00 15.15 183 THR A N 1
ATOM 1347 C CA . THR A 1 183 ? 37.092 26.623 44.114 1.00 14.99 183 THR A CA 1
ATOM 1348 C C . THR A 1 183 ? 37.811 25.380 44.601 1.00 14.44 183 THR A C 1
ATOM 1349 O O . THR A 1 183 ? 39.026 25.280 44.412 1.00 19.23 183 THR A O 1
ATOM 1353 N N . GLY A 1 184 ? 37.113 24.445 45.223 1.00 15.30 184 GLY A N 1
ATOM 1354 C CA . GLY A 1 184 ? 37.771 23.273 45.754 1.00 18.08 184 GLY A CA 1
ATOM 1355 C C . GLY A 1 184 ? 38.330 23.416 47.159 1.00 16.87 184 GLY A C 1
ATOM 1356 O O . GLY A 1 184 ? 38.891 22.445 47.674 1.00 18.73 184 GLY A O 1
ATOM 1357 N N . ASP A 1 185 ? 38.200 24.584 47.791 1.00 14.97 185 ASP A N 1
ATOM 1358 C CA . ASP A 1 185 ? 38.617 24.760 49.174 1.00 16.01 185 ASP A CA 1
ATOM 1359 C C . ASP A 1 185 ? 37.789 25.875 49.816 1.00 17.08 185 ASP A C 1
ATOM 1360 O O . ASP A 1 185 ? 37.067 26.611 49.142 1.00 14.77 185 ASP A O 1
ATOM 1365 N N . GLY A 1 186 ? 37.898 25.995 51.136 1.00 16.31 186 GLY A N 1
ATOM 1366 C CA . GLY A 1 186 ? 37.206 27.042 51.862 1.00 15.64 186 GLY A CA 1
ATOM 1367 C C . GLY A 1 186 ? 36.791 26.565 53.242 1.00 16.99 186 GLY A C 1
ATOM 1368 O O . GLY A 1 186 ? 37.171 25.487 53.697 1.00 15.88 186 GLY A O 1
ATOM 1369 N N . VAL A 1 187 ? 35.977 27.398 53.892 1.00 15.64 187 VAL A N 1
ATOM 1370 C CA . VAL A 1 187 ? 35.506 27.173 55.249 1.00 11.08 187 VAL A CA 1
ATOM 1371 C C . VAL A 1 187 ? 33.989 27.296 55.228 1.00 11.41 187 VAL A C 1
ATOM 1372 O O . VAL A 1 187 ? 33.471 28.296 54.731 1.00 12.81 187 VAL A O 1
ATOM 1376 N N . PRO A 1 188 ? 33.241 26.314 55.700 1.00 10.91 188 PRO A N 1
ATOM 1377 C CA . PRO A 1 188 ? 31.766 26.456 55.699 1.00 13.44 188 PRO A CA 1
ATOM 1378 C C . PRO A 1 188 ? 31.291 27.201 56.941 1.00 12.03 188 PRO A C 1
ATOM 1379 O O . PRO A 1 188 ? 30.769 26.620 57.904 1.00 12.17 188 PRO A O 1
ATOM 1383 N N . LEU A 1 189 ? 31.456 28.523 56.901 1.00 12.96 189 LEU A N 1
ATOM 1384 C CA . LEU A 1 189 ? 31.351 29.344 58.102 1.00 12.29 189 LEU A CA 1
ATOM 1385 C C . LEU A 1 189 ? 30.001 29.199 58.798 1.00 13.62 189 LEU A C 1
ATOM 1386 O O . LEU A 1 189 ? 29.933 29.200 60.032 1.00 13.06 189 LEU A O 1
ATOM 1391 N N . ASP A 1 190 ? 28.916 29.069 58.029 1.00 14.89 190 ASP A N 1
ATOM 1392 C CA . ASP A 1 190 ? 27.584 28.981 58.622 1.00 14.98 190 ASP A CA 1
ATOM 1393 C C . ASP A 1 190 ? 27.405 27.731 59.480 1.00 16.55 190 ASP A C 1
ATOM 1394 O O . ASP A 1 190 ? 26.449 27.668 60.267 1.00 14.88 190 ASP A O 1
ATOM 1399 N N . ALA A 1 191 ? 28.299 26.748 59.353 1.00 14.31 191 ALA A N 1
ATOM 1400 C CA . ALA A 1 191 ? 28.233 25.516 60.134 1.00 16.04 191 ALA A CA 1
ATOM 1401 C C . ALA A 1 191 ? 29.364 25.403 61.157 1.00 13.53 191 ALA A C 1
ATOM 1402 O O . ALA A 1 191 ? 29.501 24.364 61.801 1.00 10.84 191 ALA A O 1
ATOM 1404 N N . VAL A 1 192 ? 30.162 26.445 61.338 1.00 14.90 192 VAL A N 1
ATOM 1405 C CA . VAL A 1 192 ? 31.247 26.411 62.317 1.00 13.43 192 VAL A CA 1
ATOM 1406 C C . VAL A 1 192 ? 30.701 26.727 63.704 1.00 14.14 192 VAL A C 1
ATOM 1407 O O . VAL A 1 192 ? 29.807 27.567 63.862 1.00 12.17 192 VAL A O 1
ATOM 1411 N N . ILE A 1 193 ? 31.243 26.044 64.714 1.00 11.86 193 ILE A N 1
ATOM 1412 C CA . ILE A 1 193 ? 30.845 26.276 66.094 1.00 13.00 193 ILE A CA 1
ATOM 1413 C C . ILE A 1 193 ? 31.230 27.684 66.523 1.00 12.59 193 ILE A C 1
ATOM 1414 O O . ILE A 1 193 ? 32.329 28.164 66.223 1.00 14.39 193 ILE A O 1
ATOM 1419 N N . ALA A 1 194 ? 30.321 28.341 67.257 1.00 14.47 194 ALA A N 1
ATOM 1420 C CA . ALA A 1 194 ? 30.449 29.720 67.731 1.00 14.40 194 ALA A CA 1
ATOM 1421 C C . ALA A 1 194 ? 31.877 30.170 68.042 1.00 16.02 194 ALA A C 1
ATOM 1422 O O . ALA A 1 194 ? 32.375 31.130 67.438 1.00 14.52 194 ALA A O 1
ATOM 1424 N N . ASP A 1 195 ? 32.558 29.472 68.956 1.00 13.40 195 ASP A N 1
ATOM 1425 C CA . ASP A 1 195 ? 33.877 29.923 69.409 1.00 13.73 195 ASP A CA 1
ATOM 1426 C C . ASP A 1 195 ? 34.960 29.837 68.332 1.00 16.70 195 ASP A C 1
ATOM 1427 O O . ASP A 1 195 ? 36.012 30.461 68.495 1.00 15.24 195 ASP A O 1
ATOM 1432 N N . PHE A 1 196 ? 34.746 29.080 67.252 1.00 13.75 196 PHE A N 1
ATOM 1433 C CA . PHE A 1 196 ? 35.777 28.879 66.237 1.00 14.65 196 PHE A CA 1
ATOM 1434 C C . PHE A 1 196 ? 35.487 29.628 64.952 1.00 14.15 196 PHE A C 1
ATOM 1435 O O . PHE A 1 196 ? 36.273 29.537 63.993 1.00 14.42 196 PHE A O 1
ATOM 1443 N N . MET A 1 197 ? 34.392 30.391 64.922 1.00 13.49 197 MET A N 1
ATOM 1444 C CA . MET A 1 197 ? 34.009 31.135 63.728 1.00 11.47 197 MET A CA 1
ATOM 1445 C C . MET A 1 197 ? 35.140 32.046 63.274 1.00 13.46 197 MET A C 1
ATOM 1446 O O . MET A 1 197 ? 35.618 31.948 62.136 1.00 14.68 197 MET A O 1
ATOM 1451 N N . ALA A 1 198 ? 35.560 32.967 64.149 1.00 11.27 198 ALA A N 1
ATOM 1452 C CA . ALA A 1 198 ? 36.611 33.905 63.768 1.00 14.96 198 ALA A CA 1
ATOM 1453 C C . ALA A 1 198 ? 37.923 33.180 63.484 1.00 13.43 198 ALA A C 1
ATOM 1454 O O . ALA A 1 198 ? 38.635 33.529 62.537 1.00 13.78 198 ALA A O 1
ATOM 1456 N N . GLY A 1 199 ? 38.261 32.171 64.291 1.00 11.56 199 GLY A N 1
ATOM 1457 C CA . GLY A 1 199 ? 39.472 31.417 64.031 1.00 13.16 199 GLY A CA 1
ATOM 1458 C C . GLY A 1 199 ? 39.444 30.713 62.690 1.00 14.68 199 GLY A C 1
ATOM 1459 O O . GLY A 1 199 ? 40.480 30.577 62.028 1.00 13.92 199 GLY A O 1
ATOM 1460 N N . SER A 1 200 ? 38.260 30.284 62.249 1.00 13.58 200 SER A N 1
ATOM 1461 C CA . SER A 1 200 ? 38.187 29.597 60.965 1.00 14.99 200 SER A CA 1
ATOM 1462 C C . SER A 1 200 ? 38.466 30.559 59.810 1.00 13.50 200 SER A C 1
ATOM 1463 O O . SER A 1 200 ? 39.035 30.152 58.790 1.00 13.79 200 SER A O 1
ATOM 1466 N N . ILE A 1 201 ? 38.095 31.833 59.960 1.00 12.51 201 ILE A N 1
ATOM 1467 C CA . ILE A 1 201 ? 38.387 32.817 58.922 1.00 14.46 201 ILE A CA 1
ATOM 1468 C C . ILE A 1 201 ? 39.860 33.222 58.946 1.00 15.99 201 ILE A C 1
ATOM 1469 O O . ILE A 1 201 ? 40.441 33.512 57.895 1.00 15.07 201 ILE A O 1
ATOM 1474 N N . GLU A 1 202 ? 40.499 33.235 60.120 1.00 13.96 202 GLU A N 1
ATOM 1475 C CA . GLU A 1 202 ? 41.951 33.406 60.146 1.00 17.81 202 GLU A CA 1
ATOM 1476 C C . GLU A 1 202 ? 42.644 32.250 59.431 1.00 18.00 202 GLU A C 1
ATOM 1477 O O . GLU A 1 202 ? 43.614 32.452 58.688 1.00 17.29 202 GLU A O 1
ATOM 1483 N N . TYR A 1 203 ? 42.154 31.027 59.656 1.00 18.37 203 TYR A N 1
ATOM 1484 C CA . TYR A 1 203 ? 42.678 29.851 58.974 1.00 16.91 203 TYR A CA 1
ATOM 1485 C C . TYR A 1 203 ? 42.470 29.963 57.467 1.00 19.30 203 TYR A C 1
ATOM 1486 O O . TYR A 1 203 ? 43.348 29.585 56.679 1.00 16.40 203 TYR A O 1
ATOM 1495 N N . LEU A 1 204 ? 41.325 30.525 57.055 1.00 15.81 204 LEU A N 1
ATOM 1496 C CA . LEU A 1 204 ? 40.993 30.670 55.638 1.00 16.86 204 LEU A CA 1
ATOM 1497 C C . LEU A 1 204 ? 41.907 31.657 54.918 1.00 19.57 204 LEU A C 1
ATOM 1498 O O . LEU A 1 204 ? 42.119 31.533 53.703 1.00 13.22 204 LEU A O 1
ATOM 1503 N N . THR A 1 205 ? 42.435 32.650 55.630 1.00 14.57 205 THR A N 1
ATOM 1504 C CA . THR A 1 205 ? 43.178 33.749 55.014 1.00 14.98 205 THR A CA 1
ATOM 1505 C C . THR A 1 205 ? 44.551 33.905 55.671 1.00 14.99 205 THR A C 1
ATOM 1506 O O . THR A 1 205 ? 44.875 34.962 56.212 1.00 15.43 205 THR A O 1
ATOM 1510 N N . PRO A 1 206 ? 45.408 32.857 55.611 1.00 14.78 206 PRO A N 1
ATOM 1511 C CA . PRO A 1 206 ? 46.693 32.900 56.326 1.00 15.86 206 PRO A CA 1
ATOM 1512 C C . PRO A 1 206 ? 47.689 33.893 55.746 1.00 18.69 206 PRO A C 1
ATOM 1513 O O . PRO A 1 206 ? 47.440 34.491 54.696 1.00 15.44 206 PRO A O 1
ATOM 1517 N N . ASP A 1 207 ? 48.817 34.066 56.444 1.00 21.27 207 ASP A N 1
ATOM 1518 C CA . ASP A 1 207 ? 49.969 34.793 55.925 1.00 21.65 207 ASP A CA 1
ATOM 1519 C C . ASP A 1 207 ? 50.169 34.497 54.449 1.00 21.32 207 ASP A C 1
ATOM 1520 O O . ASP A 1 207 ? 50.188 33.336 54.032 1.00 20.67 207 ASP A O 1
ATOM 1525 N N . ASN A 1 208 ? 50.310 35.556 53.663 1.00 22.23 208 ASN A N 1
ATOM 1526 C CA . ASN A 1 208 ? 50.495 35.441 52.226 1.00 23.94 208 ASN A CA 1
ATOM 1527 C C . ASN A 1 208 ? 51.470 36.526 51.783 1.00 24.78 208 ASN A C 1
ATOM 1528 O O . ASN A 1 208 ? 51.954 37.316 52.597 1.00 21.03 208 ASN A O 1
ATOM 1533 N N . ASP A 1 209 ? 51.758 36.563 50.483 1.00 21.47 209 ASP A N 1
ATOM 1534 C CA . ASP A 1 209 ? 52.646 37.584 49.941 1.00 24.56 209 ASP A CA 1
ATOM 1535 C C . ASP A 1 209 ? 52.081 38.976 50.205 1.00 26.54 209 ASP A C 1
ATOM 1536 O O . ASP A 1 209 ? 50.863 39.183 50.171 1.00 23.17 209 ASP A O 1
ATOM 1541 N N . ASP A 1 210 ? 52.986 39.936 50.451 1.00 25.39 210 ASP A N 1
ATOM 1542 C CA . ASP A 1 210 ? 52.585 41.316 50.722 1.00 22.59 210 ASP A CA 1
ATOM 1543 C C . ASP A 1 210 ? 51.649 41.863 49.651 1.00 23.72 210 ASP A C 1
ATOM 1544 O O . ASP A 1 210 ? 50.741 42.642 49.960 1.00 25.79 210 ASP A O 1
ATOM 1549 N N . ASP A 1 211 ? 51.845 41.472 48.392 1.00 21.89 211 ASP A N 1
ATOM 1550 C CA . ASP A 1 211 ? 51.032 41.984 47.295 1.00 26.70 211 ASP A CA 1
ATOM 1551 C C . ASP A 1 211 ? 49.911 41.027 46.887 1.00 22.77 211 ASP A C 1
ATOM 1552 O O . ASP A 1 211 ? 49.332 41.186 45.806 1.00 22.84 211 ASP A O 1
ATOM 1557 N N . HIS A 1 212 ? 49.576 40.060 47.736 1.00 21.13 212 HIS A N 1
ATOM 1558 C CA . HIS A 1 212 ? 48.501 39.113 47.473 1.00 20.69 212 HIS A CA 1
ATOM 1559 C C . HIS A 1 212 ? 47.203 39.569 48.131 1.00 19.60 212 HIS A C 1
ATOM 1560 O O . HIS A 1 212 ? 47.203 40.037 49.276 1.00 15.77 212 HIS A O 1
ATOM 1567 N N . TRP A 1 213 ? 46.095 39.402 47.408 1.00 17.87 213 TRP A N 1
ATOM 1568 C CA . TRP A 1 213 ? 44.763 39.756 47.885 1.00 19.46 213 TRP A CA 1
ATOM 1569 C C . TRP A 1 213 ? 43.927 38.506 48.145 1.00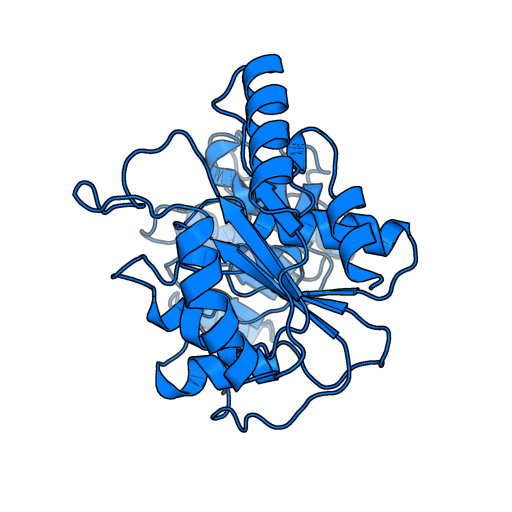 17.56 213 TRP A C 1
ATOM 1570 O O . TRP A 1 213 ? 43.714 37.693 47.241 1.00 17.85 213 TRP A O 1
ATOM 1581 N N . ASP A 1 214 ? 43.424 38.377 49.366 1.00 16.38 214 ASP A N 1
ATOM 1582 C CA . ASP A 1 214 ? 42.312 37.479 49.640 1.00 16.33 214 ASP A CA 1
ATOM 1583 C C . ASP A 1 214 ? 41.001 38.199 49.361 1.00 15.07 214 ASP A C 1
ATOM 1584 O O . ASP A 1 214 ? 40.727 39.259 49.936 1.00 16.29 214 ASP A O 1
ATOM 1589 N N . LEU A 1 215 ? 40.192 37.628 48.490 1.00 14.03 215 LEU A N 1
ATOM 1590 C CA . LEU A 1 215 ? 38.840 38.134 48.268 1.00 13.64 215 LEU A CA 1
ATOM 1591 C C . LEU A 1 215 ? 37.909 37.216 49.046 1.00 14.51 215 LEU A C 1
ATOM 1592 O O . LEU A 1 215 ? 37.589 36.116 48.592 1.00 15.95 215 LEU A O 1
ATOM 1597 N N . ILE A 1 216 ? 37.508 37.662 50.237 1.00 13.97 216 ILE A N 1
ATOM 1598 C CA . ILE A 1 216 ? 36.726 36.841 51.156 1.00 14.38 216 ILE A CA 1
ATOM 1599 C C . ILE A 1 216 ? 35.251 36.906 50.789 1.00 13.92 216 ILE A C 1
ATOM 1600 O O . ILE A 1 216 ? 34.670 37.996 50.688 1.00 13.76 216 ILE A O 1
ATOM 1605 N N . GLU A 1 217 ? 34.630 35.732 50.621 1.00 15.78 217 GLU A N 1
ATOM 1606 C CA . GLU A 1 217 ? 33.191 35.653 50.389 1.00 10.27 217 GLU A CA 1
ATOM 1607 C C . GLU A 1 217 ? 32.448 36.056 51.657 1.00 13.52 217 GLU A C 1
ATOM 1608 O O . GLU A 1 217 ? 32.655 35.453 52.718 1.00 10.46 217 GLU A O 1
ATOM 1614 N N . GLY A 1 218 ? 31.564 37.068 51.549 1.00 11.21 218 GLY A N 1
ATOM 1615 C CA . GLY A 1 218 ? 30.814 37.515 52.702 1.00 12.18 218 GLY A CA 1
ATOM 1616 C C . GLY A 1 218 ? 29.641 36.610 53.041 1.00 12.22 218 GLY A C 1
ATOM 1617 O O . GLY A 1 218 ? 29.159 35.827 52.225 1.00 11.35 218 GLY A O 1
ATOM 1618 N N . GLN A 1 219 ? 29.167 36.728 54.278 1.00 11.32 219 GLN A N 1
ATOM 1619 C CA . GLN A 1 219 ? 27.969 36.015 54.709 1.00 12.04 219 GLN A CA 1
ATOM 1620 C C . GLN A 1 219 ? 27.142 36.893 55.632 1.00 15.44 219 GLN A C 1
ATOM 1621 O O . GLN A 1 219 ? 27.678 37.726 56.380 1.00 10.01 219 GLN A O 1
ATOM 1627 N N . GLY A 1 220 ? 25.825 36.668 55.590 1.00 13.95 220 GLY A N 1
ATOM 1628 C CA . GLY A 1 220 ? 24.908 37.287 56.533 1.00 13.51 220 GLY A CA 1
ATOM 1629 C C . GLY A 1 220 ? 24.834 38.792 56.330 1.00 14.88 220 GLY A C 1
ATOM 1630 O O . GLY A 1 220 ? 25.033 39.308 55.229 1.00 17.56 220 GLY A O 1
ATOM 1631 N N . SER A 1 221 ? 24.553 39.498 57.423 1.00 14.59 221 SER A N 1
ATOM 1632 C CA . SER A 1 221 ? 24.589 40.952 57.493 1.00 14.36 221 SER A CA 1
ATOM 1633 C C . SER A 1 221 ? 24.650 41.364 58.953 1.00 14.86 221 SER A C 1
ATOM 1634 O O . SER A 1 221 ? 23.969 40.770 59.794 1.00 13.47 221 SER A O 1
ATOM 1637 N N . LEU A 1 222 ? 25.447 42.395 59.237 1.00 12.01 222 LEU A N 1
ATOM 1638 C CA . LEU A 1 222 ? 25.472 42.966 60.576 1.00 13.66 222 LEU A CA 1
ATOM 1639 C C . LEU A 1 222 ? 24.096 43.441 61.023 1.00 13.86 222 LEU A C 1
ATOM 1640 O O . LEU A 1 222 ? 23.866 43.591 62.227 1.00 13.94 222 LEU A O 1
ATOM 1645 N N . PHE A 1 223 ? 23.179 43.689 60.088 1.00 15.88 223 PHE A N 1
ATOM 1646 C CA . PHE A 1 223 ? 21.843 44.175 60.410 1.00 16.20 223 PHE A CA 1
ATOM 1647 C C . PHE A 1 223 ? 20.786 43.071 60.388 1.00 16.06 223 PHE A C 1
ATOM 1648 O O . PHE A 1 223 ? 19.602 43.356 60.606 1.00 18.07 223 PHE A O 1
ATOM 1656 N N . HIS A 1 224 ? 21.183 41.828 60.121 1.00 13.34 224 HIS A N 1
ATOM 1657 C CA . HIS A 1 224 ? 20.269 40.689 60.068 1.00 14.11 224 HIS A CA 1
ATOM 1658 C C . HIS A 1 224 ? 20.342 39.958 61.398 1.00 15.22 224 HIS A C 1
ATOM 1659 O O . HIS A 1 224 ? 21.353 39.314 61.701 1.00 15.11 224 HIS A O 1
ATOM 1666 N N . VAL A 1 225 ? 19.260 40.027 62.177 1.00 13.40 225 VAL A N 1
ATOM 1667 C CA . VAL A 1 225 ? 19.301 39.485 63.530 1.00 15.11 225 VAL A CA 1
ATOM 1668 C C . VAL A 1 225 ? 19.463 37.971 63.554 1.00 14.57 225 VAL A C 1
ATOM 1669 O O . VAL A 1 225 ? 19.839 37.428 64.589 1.00 13.21 225 VAL A O 1
ATOM 1673 N N . SER A 1 226 ? 19.233 37.263 62.437 1.00 15.65 226 SER A N 1
ATOM 1674 C CA . SER A 1 226 ? 19.488 35.819 62.457 1.00 17.68 226 SER A CA 1
ATOM 1675 C C . SER A 1 226 ? 20.950 35.460 62.229 1.00 16.54 226 SER A C 1
ATOM 1676 O O . SER A 1 226 ? 21.384 34.399 62.687 1.00 15.36 226 SER A O 1
ATOM 1679 N N . TYR A 1 227 ? 21.718 36.302 61.526 1.00 15.86 227 TYR A N 1
ATOM 1680 C CA . TYR A 1 227 ? 23.073 35.930 61.136 1.00 18.10 227 TYR A CA 1
ATOM 1681 C C . TYR A 1 227 ? 24.153 36.940 61.499 1.00 16.08 227 TYR A C 1
ATOM 1682 O O . TYR A 1 227 ? 25.308 36.736 61.113 1.00 15.69 227 TYR A O 1
ATOM 1691 N N . SER A 1 228 ? 23.819 38.023 62.205 1.00 12.45 228 SER A N 1
ATOM 1692 C CA . SER A 1 228 ? 24.790 39.100 62.385 1.00 15.05 228 SER A CA 1
ATOM 1693 C C . SER A 1 228 ? 26.089 38.614 63.022 1.00 14.32 228 SER A C 1
ATOM 1694 O O . SER A 1 228 ? 27.158 39.158 62.729 1.00 15.53 228 SER A O 1
ATOM 1697 N N . GLY A 1 229 ? 26.029 37.578 63.863 1.00 12.39 229 GLY A N 1
ATOM 1698 C CA . GLY A 1 229 ? 27.240 37.088 64.499 1.00 12.03 229 GLY A CA 1
ATOM 1699 C C . GLY A 1 229 ? 28.166 36.378 63.535 1.00 15.41 229 GLY A C 1
ATOM 1700 O O . GLY A 1 229 ? 29.388 36.380 63.720 1.00 13.48 229 GLY A O 1
ATOM 1701 N N . VAL A 1 230 ? 27.603 35.764 62.494 1.00 13.92 230 VAL A N 1
ATOM 1702 C CA . VAL A 1 230 ? 28.422 35.189 61.441 1.00 13.82 230 VAL A CA 1
ATOM 1703 C C . VAL A 1 230 ? 29.208 36.281 60.717 1.00 15.80 230 VAL A C 1
ATOM 1704 O O . VAL A 1 230 ? 30.404 36.126 60.443 1.00 13.02 230 VAL A O 1
ATOM 1708 N N . THR A 1 231 ? 28.538 37.381 60.355 1.00 11.99 231 THR A N 1
ATOM 1709 C CA . THR A 1 231 ? 29.236 38.497 59.717 1.00 13.95 231 THR A CA 1
ATOM 1710 C C . THR A 1 231 ? 30.318 39.065 60.631 1.00 14.23 231 THR A C 1
ATOM 1711 O O . THR A 1 231 ? 31.423 39.380 60.179 1.00 14.37 231 THR A O 1
ATOM 1715 N N . MET A 1 232 ? 30.006 39.222 61.920 1.00 16.35 232 MET A N 1
ATOM 1716 C CA . MET A 1 232 ? 30.987 39.739 62.873 1.00 14.94 232 MET A CA 1
ATOM 1717 C C . MET A 1 232 ? 32.273 38.926 62.838 1.00 13.59 232 MET A C 1
ATOM 1718 O O . MET A 1 232 ? 33.372 39.487 62.853 1.00 14.75 232 MET A O 1
ATOM 1723 N N . ALA A 1 233 ? 32.151 37.599 62.767 1.00 12.66 233 ALA A N 1
ATOM 1724 C CA . ALA A 1 233 ? 33.329 36.739 62.747 1.00 14.39 233 ALA A CA 1
ATOM 1725 C C . ALA A 1 233 ? 34.176 36.959 61.489 1.00 15.26 233 ALA A C 1
ATOM 1726 O O . ALA A 1 233 ? 35.406 36.828 61.536 1.00 14.01 233 ALA A O 1
ATOM 1728 N N . LEU A 1 234 ? 33.540 37.281 60.363 1.00 12.67 234 LEU A N 1
ATOM 1729 C CA . LEU A 1 234 ? 34.287 37.632 59.159 1.00 14.01 234 LEU A CA 1
ATOM 1730 C C . LEU A 1 234 ? 34.979 38.972 59.325 1.00 15.23 234 LEU A C 1
ATOM 1731 O O . LEU A 1 234 ? 36.147 39.133 58.955 1.00 15.11 234 LEU A O 1
ATOM 1736 N N . VAL A 1 235 ? 34.254 39.952 59.859 1.00 14.46 235 VAL A N 1
ATOM 1737 C CA . VAL A 1 235 ? 34.791 41.300 59.996 1.00 12.58 235 VAL A CA 1
ATOM 1738 C C . VAL A 1 235 ? 36.045 41.293 60.864 1.00 16.97 235 VAL A C 1
ATOM 1739 O O . VAL A 1 235 ? 37.021 41.994 60.570 1.00 18.35 235 VAL A O 1
ATOM 1743 N N . HIS A 1 236 ? 36.054 40.484 61.931 1.00 14.80 236 HIS A N 1
ATOM 1744 C CA . HIS A 1 236 ? 37.210 40.426 62.823 1.00 14.54 236 HIS A CA 1
ATOM 1745 C C . HIS A 1 236 ? 38.185 39.321 62.441 1.00 13.56 236 HIS A C 1
ATOM 1746 O O . HIS A 1 236 ? 39.399 39.548 62.380 1.00 14.18 236 HIS A O 1
ATOM 1753 N N . GLY A 1 237 ? 37.681 38.109 62.221 1.00 11.87 237 GLY A N 1
ATOM 1754 C CA . GLY A 1 237 ? 38.559 37.052 61.759 1.00 14.13 237 GLY A CA 1
ATOM 1755 C C . GLY A 1 237 ? 39.262 37.405 60.461 1.00 12.91 237 GLY A C 1
ATOM 1756 O O . GLY A 1 237 ? 40.380 36.952 60.215 1.00 11.46 237 GLY A O 1
ATOM 1757 N N . GLY A 1 238 ? 38.623 38.217 59.620 1.00 12.11 238 GLY A N 1
ATOM 1758 C CA . GLY A 1 238 ? 39.167 38.521 58.310 1.00 11.77 238 GLY A CA 1
ATOM 1759 C C . GLY A 1 238 ? 40.172 39.647 58.273 1.00 13.69 238 GLY A C 1
ATOM 1760 O O . GLY A 1 238 ? 40.878 39.782 57.272 1.00 12.51 238 GLY A O 1
ATOM 1761 N N . GLN A 1 239 ? 40.247 40.478 59.327 1.00 14.32 239 GLN A N 1
ATOM 1762 C CA . GLN A 1 239 ? 41.256 41.536 59.359 1.00 19.60 239 GLN A CA 1
ATOM 1763 C C . GLN A 1 239 ? 41.262 42.385 58.089 1.00 16.07 239 GLN A C 1
ATOM 1764 O O . GLN A 1 239 ? 42.342 42.711 57.591 1.00 14.85 239 GLN A O 1
ATOM 1770 N N . PRO A 1 240 ? 40.112 42.742 57.528 1.00 17.51 240 PRO A N 1
ATOM 1771 C CA . PRO A 1 240 ? 40.108 43.274 56.160 1.00 16.89 240 PRO A CA 1
ATOM 1772 C C . PRO A 1 240 ? 40.914 44.558 56.066 1.00 20.07 240 PRO A C 1
ATOM 1773 O O . PRO A 1 240 ? 40.859 45.411 56.955 1.00 18.36 240 PRO A O 1
ATOM 1777 N N . ASP A 1 241 ? 41.683 44.675 54.983 1.00 18.19 241 ASP A N 1
ATOM 1778 C CA . ASP A 1 241 ? 42.264 45.956 54.605 1.00 17.99 241 ASP A CA 1
ATOM 1779 C C . ASP A 1 241 ? 41.276 46.811 53.822 1.00 18.30 241 ASP A C 1
ATOM 1780 O O . ASP A 1 241 ? 41.402 48.039 53.798 1.00 17.59 241 ASP A O 1
ATOM 1785 N N . ALA A 1 242 ? 40.306 46.179 53.171 1.00 15.58 242 ALA A N 1
ATOM 1786 C CA . ALA A 1 242 ? 39.366 46.859 52.299 1.00 16.94 242 ALA A CA 1
ATOM 1787 C C . ALA A 1 242 ? 37.989 46.250 52.487 1.00 17.25 242 ALA A C 1
ATOM 1788 O O . ALA A 1 242 ? 37.846 45.026 52.521 1.00 15.50 242 ALA A O 1
ATOM 1790 N N . LEU A 1 243 ? 36.985 47.110 52.620 1.00 14.63 243 LEU A N 1
ATOM 1791 C CA . LEU A 1 243 ? 35.592 46.699 52.606 1.00 16.75 243 LEU A CA 1
ATOM 1792 C C . LEU A 1 243 ? 34.936 47.137 51.300 1.00 18.08 243 LEU A C 1
ATOM 1793 O O . LEU A 1 243 ? 35.197 48.238 50.793 1.00 13.25 243 LEU A O 1
ATOM 1798 N N . ILE A 1 244 ? 34.106 46.253 50.750 1.00 16.70 244 ILE A N 1
ATOM 1799 C CA . ILE A 1 244 ? 33.159 46.579 49.689 1.00 16.33 244 ILE A CA 1
ATOM 1800 C C . ILE A 1 244 ? 31.763 46.558 50.295 1.00 19.70 244 ILE A C 1
ATOM 1801 O O . ILE A 1 244 ? 31.392 45.582 50.965 1.00 18.25 244 ILE A O 1
ATOM 1806 N N . LEU A 1 245 ? 30.980 47.610 50.054 1.00 14.44 245 LEU A N 1
ATOM 1807 C CA . LEU A 1 245 ? 29.609 47.647 50.558 1.00 15.62 245 LEU A CA 1
ATOM 1808 C C . LEU A 1 245 ? 28.694 47.097 49.475 1.00 18.01 245 LEU A C 1
ATOM 1809 O O . LEU A 1 245 ? 28.720 47.576 48.336 1.00 16.61 245 LEU A O 1
ATOM 1814 N N . CYS A 1 246 ? 27.908 46.081 49.818 1.00 15.54 246 CYS A N 1
ATOM 1815 C CA . CYS A 1 246 ? 26.992 45.468 48.874 1.00 18.11 246 CYS A CA 1
ATOM 1816 C C . CYS A 1 246 ? 25.555 45.760 49.282 1.00 18.40 246 CYS A C 1
ATOM 1817 O O . CYS A 1 246 ? 25.244 45.873 50.468 1.00 17.39 246 CYS A O 1
ATOM 1820 N N . HIS A 1 247 ? 24.679 45.881 48.287 1.00 17.61 247 HIS A N 1
ATOM 1821 C CA . HIS A 1 247 ? 23.335 46.379 48.540 1.00 17.71 247 HIS A CA 1
ATOM 1822 C C . HIS A 1 247 ? 22.461 46.069 47.334 1.00 20.08 247 HIS A C 1
ATOM 1823 O O . HIS A 1 247 ? 22.939 46.088 46.196 1.00 20.60 247 HIS A O 1
ATOM 1830 N N . GLU A 1 248 ? 21.197 45.739 47.595 1.00 21.18 248 GLU A N 1
ATOM 1831 C CA . GLU A 1 248 ? 20.141 45.704 46.588 1.00 19.52 248 GLU A CA 1
ATOM 1832 C C . GLU A 1 248 ? 19.084 46.726 46.988 1.00 21.01 248 GLU A C 1
ATOM 1833 O O . GLU A 1 248 ? 18.584 46.676 48.122 1.00 16.70 248 GLU A O 1
ATOM 1839 N N . PRO A 1 249 ? 18.724 47.681 46.101 1.00 20.07 249 PRO A N 1
ATOM 1840 C CA . PRO A 1 249 ? 17.957 48.858 46.544 1.00 21.13 249 PRO A CA 1
ATOM 1841 C C . PRO A 1 249 ? 16.441 48.744 46.500 1.00 19.19 249 PRO A C 1
ATOM 1842 O O . PRO A 1 249 ? 15.778 49.579 47.114 1.00 23.21 249 PRO A O 1
ATOM 1846 N N . THR A 1 250 ? 15.859 47.771 45.796 1.00 24.60 250 THR A N 1
ATOM 1847 C CA . THR A 1 250 ? 14.400 47.765 45.679 1.00 21.14 250 THR A CA 1
ATOM 1848 C C . THR A 1 250 ? 13.705 46.997 46.801 1.00 23.93 250 THR A C 1
ATOM 1849 O O . THR A 1 250 ? 12.574 47.346 47.157 1.00 28.11 250 THR A O 1
ATOM 1853 N N . ARG A 1 251 ? 14.348 45.985 47.386 1.00 18.83 251 ARG A N 1
ATOM 1854 C CA . ARG A 1 251 ? 13.714 45.223 48.458 1.00 21.28 251 ARG A CA 1
ATOM 1855 C C . ARG A 1 251 ? 13.395 46.119 49.655 1.00 23.33 251 ARG A C 1
ATOM 1856 O O . ARG A 1 251 ? 14.148 47.036 49.991 1.00 21.99 251 ARG A O 1
ATOM 1864 N N . THR A 1 252 ? 12.261 45.849 50.301 1.00 25.16 252 THR A N 1
ATOM 1865 C CA . THR A 1 252 ? 11.789 46.665 51.411 1.00 25.96 252 THR A CA 1
ATOM 1866 C C . THR A 1 252 ? 11.951 45.992 52.767 1.00 29.73 252 THR A C 1
ATOM 1867 O O . THR A 1 252 ? 11.606 46.604 53.783 1.00 30.30 252 THR A O 1
ATOM 1871 N N . HIS A 1 253 ? 12.452 44.758 52.814 1.00 26.60 253 HIS A N 1
ATOM 1872 C CA . HIS A 1 253 ? 12.626 44.036 54.069 1.00 32.15 253 HIS A CA 1
ATOM 1873 C C . HIS A 1 253 ? 13.823 43.096 53.947 1.00 26.56 253 HIS A C 1
ATOM 1874 O O . HIS A 1 253 ? 14.296 42.803 52.850 1.00 26.02 253 HIS A O 1
ATOM 1881 N N . MET A 1 254 ? 14.303 42.610 55.092 1.00 23.63 254 MET A N 1
ATOM 1882 C CA . MET A 1 254 ? 15.439 41.700 55.097 1.00 22.84 254 MET A CA 1
ATOM 1883 C C . MET A 1 254 ? 15.010 40.307 54.643 1.00 24.12 254 MET A C 1
ATOM 1884 O O . MET A 1 254 ? 13.819 39.985 54.573 1.00 28.13 254 MET A O 1
ATOM 1889 N N . ARG A 1 255 ? 16.006 39.472 54.337 1.00 20.94 255 ARG A N 1
ATOM 1890 C CA . ARG A 1 255 ? 15.748 38.121 53.847 1.00 22.62 255 ARG A CA 1
ATOM 1891 C C . ARG A 1 255 ? 15.081 37.281 54.919 1.00 24.97 255 ARG A C 1
ATOM 1892 O O . ARG A 1 255 ? 15.671 37.041 55.980 1.00 22.50 255 ARG A O 1
ATOM 1900 N N . GLY A 1 256 ? 13.868 36.805 54.625 1.00 24.05 256 GLY A N 1
ATOM 1901 C CA . GLY A 1 256 ? 13.102 36.021 55.572 1.00 23.61 256 GLY A CA 1
ATOM 1902 C C . GLY A 1 256 ? 12.575 36.786 56.770 1.00 26.10 256 GLY A C 1
ATOM 1903 O O . GLY A 1 256 ? 11.947 36.174 57.640 1.00 30.49 256 GLY A O 1
ATOM 1904 N N . LEU A 1 257 ? 12.810 38.101 56.856 1.00 23.17 257 LEU A N 1
ATOM 1905 C CA . LEU A 1 257 ? 12.345 38.927 57.971 1.00 25.80 257 LEU A CA 1
ATOM 1906 C C . LEU A 1 257 ? 11.431 40.010 57.405 1.00 27.39 257 LEU A C 1
ATOM 1907 O O . LEU A 1 257 ? 11.865 41.148 57.162 1.00 23.19 257 LEU A O 1
ATOM 1912 N N . PRO A 1 258 ? 10.149 39.693 57.204 1.00 30.33 258 PRO A N 1
ATOM 1913 C CA . PRO A 1 258 ? 9.236 40.668 56.581 1.00 25.20 258 PRO A CA 1
ATOM 1914 C C . PRO A 1 258 ? 9.121 41.985 57.323 1.00 27.92 258 PRO A C 1
ATOM 1915 O O . PRO A 1 258 ? 8.888 43.017 56.681 1.00 26.37 258 PRO A O 1
ATOM 1919 N N . ASP A 1 259 ? 9.279 41.998 58.650 1.00 27.67 259 ASP A N 1
ATOM 1920 C CA . ASP A 1 259 ? 9.049 43.206 59.432 1.00 27.66 259 ASP A CA 1
ATOM 1921 C C . ASP A 1 259 ? 10.336 43.920 59.817 1.00 26.35 259 ASP A C 1
ATOM 1922 O O . ASP A 1 259 ? 10.312 44.796 60.691 1.00 25.35 259 ASP A O 1
ATOM 1927 N N . TYR A 1 260 ? 11.454 43.582 59.184 1.00 20.48 260 TYR A N 1
ATOM 1928 C CA . TYR A 1 260 ? 12.700 44.307 59.408 1.00 24.99 260 TYR A CA 1
ATOM 1929 C C . TYR A 1 260 ? 13.037 45.148 58.177 1.00 22.18 260 TYR A C 1
ATOM 1930 O O . TYR A 1 260 ? 13.145 44.613 57.067 1.00 21.95 260 TYR A O 1
ATOM 1939 N N . ASP A 1 261 ? 13.179 46.461 58.388 1.00 19.16 261 ASP A N 1
ATOM 1940 C CA . ASP A 1 261 ? 13.751 47.425 57.454 1.00 24.88 261 ASP A CA 1
ATOM 1941 C C . ASP A 1 261 ? 15.049 46.943 56.832 1.00 24.23 261 ASP A C 1
ATOM 1942 O O . ASP A 1 261 ? 15.716 46.064 57.385 1.00 25.33 261 ASP A O 1
ATOM 1947 N N . VAL A 1 262 ? 15.447 47.544 55.720 1.00 24.28 262 VAL A N 1
ATOM 1948 C CA . VAL A 1 262 ? 16.803 47.397 55.199 1.00 22.88 262 VAL A CA 1
ATOM 1949 C C . VAL A 1 262 ? 17.552 48.689 55.516 1.00 22.88 262 VAL A C 1
ATOM 1950 O O . VAL A 1 262 ? 17.070 49.773 55.177 1.00 25.14 262 VAL A O 1
ATOM 1954 N N . PRO A 1 263 ? 18.697 48.628 56.184 1.00 23.47 263 PRO A N 1
ATOM 1955 C CA . PRO A 1 263 ? 19.440 49.853 56.486 1.00 20.42 263 PRO A CA 1
ATOM 1956 C C . PRO A 1 263 ? 19.987 50.478 55.215 1.00 24.20 263 PRO A C 1
ATOM 1957 O O . PRO A 1 263 ? 20.076 49.840 54.163 1.00 20.42 263 PRO A O 1
ATOM 1961 N N . SER A 1 264 ? 20.366 51.749 55.328 1.00 23.80 264 SER A N 1
ATOM 1962 C CA . SER A 1 264 ? 20.999 52.422 54.204 1.00 25.53 264 SER A CA 1
ATOM 1963 C C . SER A 1 264 ? 22.483 52.082 54.153 1.00 26.32 264 SER A C 1
ATOM 1964 O O . SER A 1 264 ? 23.060 51.520 55.096 1.00 22.42 264 SER A O 1
ATOM 1967 N N . LEU A 1 265 ? 23.104 52.467 53.038 1.00 19.08 265 LEU A N 1
ATOM 1968 C CA . LEU A 1 265 ? 24.546 52.322 52.894 1.00 21.07 265 LEU A CA 1
ATOM 1969 C C . LEU A 1 265 ? 25.304 53.150 53.931 1.00 24.73 265 LEU A C 1
ATOM 1970 O O . LEU A 1 265 ? 26.386 52.743 54.378 1.00 18.61 265 LEU A O 1
ATOM 1975 N N . GLU A 1 266 ? 24.734 54.288 54.353 1.00 24.94 266 GLU A N 1
ATOM 1976 C CA . GLU A 1 266 ? 25.383 55.136 55.353 1.00 25.91 266 GLU A CA 1
ATOM 1977 C C . GLU A 1 266 ? 25.491 54.443 56.702 1.00 21.92 266 GLU A C 1
ATOM 1978 O O . GLU A 1 266 ? 26.529 54.531 57.371 1.00 19.73 266 GLU A O 1
ATOM 1984 N N . GLU A 1 267 ? 24.417 53.790 57.152 1.00 18.79 267 GLU A N 1
ATOM 1985 C CA . GLU A 1 267 ? 24.554 53.145 58.454 1.00 23.61 267 GLU A CA 1
ATOM 1986 C C . GLU A 1 267 ? 25.366 51.859 58.361 1.00 21.21 267 GLU A C 1
ATOM 1987 O O . GLU A 1 267 ? 26.071 51.512 59.319 1.00 21.07 267 GLU A O 1
ATOM 1993 N N . LEU A 1 268 ? 25.322 51.163 57.217 1.00 17.97 268 LEU A N 1
ATOM 1994 C CA . LEU A 1 268 ? 26.261 50.063 57.012 1.00 20.67 268 LEU A CA 1
ATOM 1995 C C . LEU A 1 268 ? 27.695 50.562 57.162 1.00 19.75 268 LEU A C 1
ATOM 1996 O O . LEU A 1 268 ? 28.492 49.974 57.898 1.00 17.86 268 LEU A O 1
ATOM 2001 N N . ARG A 1 269 ? 28.021 51.685 56.511 1.00 20.92 269 ARG A N 1
ATOM 2002 C CA . ARG A 1 269 ? 29.341 52.295 56.664 1.00 20.27 269 ARG A CA 1
ATOM 2003 C C . ARG A 1 269 ? 29.646 52.631 58.121 1.00 21.49 269 ARG A C 1
ATOM 2004 O O . ARG A 1 269 ? 30.704 52.266 58.647 1.00 21.14 269 ARG A O 1
ATOM 2012 N N . ASP A 1 270 ? 28.735 53.348 58.782 1.00 21.50 270 ASP A N 1
ATOM 2013 C CA . ASP A 1 270 ? 28.981 53.805 60.146 1.00 21.79 270 ASP A CA 1
ATOM 2014 C C . ASP A 1 270 ? 29.111 52.641 61.134 1.00 24.72 270 ASP A C 1
ATOM 2015 O O . ASP A 1 270 ? 29.875 52.738 62.103 1.00 21.78 270 ASP A O 1
ATOM 2020 N N . VAL A 1 271 ? 28.390 51.537 60.913 1.00 21.39 271 VAL A N 1
ATOM 2021 C CA . VAL A 1 271 ? 28.470 50.422 61.854 1.00 21.07 271 VAL A CA 1
ATOM 2022 C C . VAL A 1 271 ? 29.669 49.524 61.547 1.00 23.17 271 VAL A C 1
ATOM 2023 O O . VAL A 1 271 ? 30.394 49.109 62.460 1.00 18.81 271 VAL A O 1
ATOM 2027 N N . ALA A 1 272 ? 29.912 49.227 60.264 1.00 20.15 272 ALA A N 1
ATOM 2028 C CA . ALA A 1 272 ? 30.876 48.193 59.903 1.00 17.27 272 ALA A CA 1
ATOM 2029 C C . ALA A 1 272 ? 32.316 48.658 60.051 1.00 17.97 272 ALA A C 1
ATOM 2030 O O . ALA A 1 272 ? 33.171 47.878 60.485 1.00 19.59 272 ALA A O 1
ATOM 2032 N N . LEU A 1 273 ? 32.618 49.905 59.662 1.00 19.54 273 LEU A N 1
ATOM 2033 C CA . LEU A 1 273 ? 34.020 50.322 59.633 1.00 20.13 273 LEU A CA 1
ATOM 2034 C C . LEU A 1 273 ? 34.663 50.317 61.018 1.00 16.86 273 LEU A C 1
ATOM 2035 O O . LEU A 1 273 ? 35.764 49.759 61.151 1.00 17.91 273 LEU A O 1
ATOM 2040 N N . PRO A 1 274 ? 34.064 50.894 62.070 1.00 19.53 274 PRO A N 1
ATOM 2041 C CA . PRO A 1 274 ? 34.706 50.810 63.399 1.00 19.66 274 PRO A CA 1
ATOM 2042 C C . PRO A 1 274 ? 34.897 49.391 63.885 1.00 20.11 274 PRO A C 1
ATOM 2043 O O . PRO A 1 274 ? 35.885 49.119 64.586 1.00 18.53 274 PRO A O 1
ATOM 2047 N N . LEU A 1 275 ? 33.972 48.482 63.553 1.00 15.54 275 LEU A N 1
ATOM 2048 C CA . LEU A 1 275 ? 34.160 47.079 63.904 1.00 16.90 275 LEU A CA 1
ATOM 2049 C C . LEU A 1 275 ? 35.360 46.498 63.172 1.00 17.04 275 LEU A C 1
ATOM 2050 O O . LEU A 1 275 ? 36.210 45.837 63.783 1.00 15.97 275 LEU A O 1
ATOM 2055 N N . ALA A 1 276 ? 35.458 46.762 61.861 1.00 17.02 276 ALA A N 1
ATOM 2056 C CA . ALA A 1 276 ? 36.596 46.282 61.083 1.00 16.74 276 ALA A CA 1
ATOM 2057 C C . ALA A 1 276 ? 37.907 46.907 61.556 1.00 18.78 276 ALA A C 1
ATOM 2058 O O . ALA A 1 276 ? 38.950 46.240 61.579 1.00 16.42 276 ALA A O 1
ATOM 2060 N N . GLN A 1 277 ? 37.877 48.183 61.947 1.00 15.28 277 GLN A N 1
ATOM 2061 C CA . GLN A 1 277 ? 39.114 48.830 62.361 1.00 18.28 277 GLN A CA 1
ATOM 2062 C C . GLN A 1 277 ? 39.673 48.247 63.654 1.00 18.03 277 GLN A C 1
ATOM 2063 O O . GLN A 1 277 ? 40.889 48.300 63.862 1.00 19.47 277 GLN A O 1
ATOM 2069 N N . ARG A 1 278 ? 38.824 47.649 64.491 1.00 15.40 278 ARG A N 1
ATOM 2070 C CA . ARG A 1 278 ? 39.304 46.961 65.686 1.00 18.22 278 ARG A CA 1
ATOM 2071 C C . ARG A 1 278 ? 40.293 45.847 65.347 1.00 18.63 278 ARG A C 1
ATOM 2072 O O . ARG A 1 278 ? 41.296 45.661 66.050 1.00 21.20 278 ARG A O 1
ATOM 2080 N N . ALA A 1 279 ? 40.015 45.076 64.297 1.00 15.84 279 ALA A N 1
ATOM 2081 C CA . ALA A 1 279 ? 40.899 43.995 63.878 1.00 16.05 279 ALA A CA 1
ATOM 2082 C C . ALA A 1 279 ? 42.013 44.456 62.942 1.00 18.21 279 ALA A C 1
ATOM 2083 O O . ALA A 1 279 ? 43.060 43.805 62.878 1.00 16.72 279 ALA A O 1
ATOM 2085 N N . ASN A 1 280 ? 41.812 45.559 62.219 1.00 19.08 280 ASN A N 1
ATOM 2086 C CA . ASN A 1 280 ? 42.831 46.087 61.306 1.00 18.92 280 ASN A CA 1
ATOM 2087 C C . ASN A 1 280 ? 42.609 47.598 61.269 1.00 20.64 280 ASN A C 1
ATOM 2088 O O . ASN A 1 280 ? 41.656 48.065 60.641 1.00 18.88 280 ASN A O 1
ATOM 2093 N N . LYS A 1 281 ? 43.482 48.346 61.949 1.00 25.17 281 LYS A N 1
ATOM 2094 C CA . LYS A 1 281 ? 43.244 49.776 62.129 1.00 24.25 281 LYS A CA 1
ATOM 2095 C C . LYS A 1 281 ? 43.322 50.549 60.816 1.00 23.37 281 LYS A C 1
ATOM 2096 O O . LYS A 1 281 ? 42.803 51.671 60.729 1.00 21.97 281 LYS A O 1
ATOM 2102 N N . ASP A 1 282 ? 43.941 49.976 59.790 1.00 22.67 282 ASP A N 1
ATOM 2103 C CA . ASP A 1 282 ? 44.091 50.660 58.514 1.00 21.99 282 ASP A CA 1
ATOM 2104 C C . ASP A 1 282 ? 42.947 50.381 57.551 1.00 23.97 282 ASP A C 1
ATOM 2105 O O . ASP A 1 282 ? 42.984 50.871 56.418 1.00 22.50 282 ASP A O 1
ATOM 2110 N N . CYS A 1 283 ? 41.935 49.620 57.971 1.00 22.24 283 CYS A N 1
ATOM 2111 C CA . CYS A 1 283 ? 40.896 49.197 57.042 1.00 20.88 283 CYS A CA 1
ATOM 2112 C C . CYS A 1 283 ? 40.151 50.407 56.491 1.00 22.32 283 CYS A C 1
ATOM 2113 O O . CYS A 1 283 ?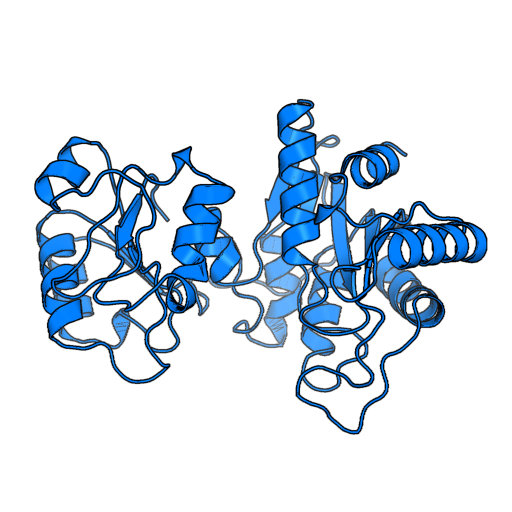 39.835 51.353 57.213 1.00 21.76 283 CYS A O 1
ATOM 2116 N N . LYS A 1 284 ? 39.846 50.357 55.202 1.00 20.69 284 LYS A N 1
ATOM 2117 C CA . LYS A 1 284 ? 39.085 51.410 54.551 1.00 21.32 284 LYS A CA 1
ATOM 2118 C C . LYS A 1 284 ? 37.962 50.797 53.727 1.00 19.97 284 LYS A C 1
ATOM 2119 O O . LYS A 1 284 ? 38.105 49.699 53.177 1.00 20.35 284 LYS A O 1
ATOM 2125 N N . ILE A 1 285 ? 36.840 51.503 53.653 1.00 19.45 285 ILE A N 1
ATOM 2126 C CA . ILE A 1 285 ? 35.820 51.196 52.655 1.00 18.53 285 ILE A CA 1
ATOM 2127 C C . ILE A 1 285 ? 36.272 51.810 51.339 1.00 18.46 285 ILE A C 1
ATOM 2128 O O . ILE A 1 285 ? 36.537 53.012 51.275 1.00 19.54 285 ILE A O 1
ATOM 2133 N N . VAL A 1 286 ? 36.391 50.981 50.302 1.00 19.11 286 VAL A N 1
ATOM 2134 C CA . VAL A 1 286 ? 36.953 51.418 49.030 1.00 20.39 286 VAL A CA 1
ATOM 2135 C C . VAL A 1 286 ? 35.930 51.461 47.904 1.00 18.33 286 VAL A C 1
ATOM 2136 O O . VAL A 1 286 ? 36.201 52.091 46.873 1.00 17.37 286 VAL A O 1
ATOM 2140 N N . GLY A 1 287 ? 34.784 50.815 48.044 1.00 15.71 287 GLY A N 1
ATOM 2141 C CA . GLY A 1 287 ? 33.868 50.832 46.922 1.00 15.56 287 GLY A CA 1
ATOM 2142 C C . GLY A 1 287 ? 32.547 50.214 47.303 1.00 16.97 287 GLY A C 1
ATOM 2143 O O . GLY A 1 287 ? 32.408 49.584 48.352 1.00 17.11 287 GLY A O 1
ATOM 2144 N N . ILE A 1 288 ? 31.584 50.383 46.402 1.00 16.52 288 ILE A N 1
ATOM 2145 C CA . ILE A 1 288 ? 30.203 49.989 46.612 1.00 14.43 288 ILE A CA 1
ATOM 2146 C C . ILE A 1 288 ? 29.762 49.162 45.418 1.00 19.34 288 ILE A C 1
ATOM 2147 O O . ILE A 1 288 ? 29.931 49.583 44.266 1.00 17.87 288 ILE A O 1
ATOM 2152 N N . SER A 1 289 ? 29.203 47.984 45.687 1.00 15.31 289 SER A N 1
ATOM 2153 C CA . SER A 1 289 ? 28.744 47.079 44.637 1.00 15.96 289 SER A CA 1
ATOM 2154 C C . SER A 1 289 ? 27.251 46.847 44.831 1.00 19.33 289 SER A C 1
ATOM 2155 O O . SER A 1 289 ? 26.840 46.217 45.814 1.00 17.55 289 SER A O 1
ATOM 2158 N N . VAL A 1 290 ? 26.448 47.328 43.887 1.00 19.22 290 VAL A N 1
ATOM 2159 C CA . VAL A 1 290 ? 24.995 47.331 44.006 1.00 20.46 290 VAL A CA 1
ATOM 2160 C C . VAL A 1 290 ? 24.415 46.400 42.955 1.00 21.76 290 VAL A C 1
ATOM 2161 O O . VAL A 1 290 ? 24.844 46.423 41.795 1.00 20.94 290 VAL A O 1
ATOM 2165 N N . ASN A 1 291 ? 23.438 45.586 43.354 1.00 19.38 291 ASN A N 1
ATOM 2166 C CA . ASN A 1 291 ? 22.671 44.784 42.408 1.00 22.24 291 ASN A CA 1
ATOM 2167 C C . ASN A 1 291 ? 21.510 45.640 41.908 1.00 22.63 291 ASN A C 1
ATOM 2168 O O . ASN A 1 291 ? 20.512 45.816 42.615 1.00 21.46 291 ASN A O 1
ATOM 2173 N N . THR A 1 292 ? 21.637 46.170 40.690 1.00 20.81 292 THR A N 1
ATOM 2174 C CA . THR A 1 292 ? 20.629 47.059 40.122 1.00 24.09 292 THR A CA 1
ATOM 2175 C C . THR A 1 292 ? 19.680 46.344 39.172 1.00 24.56 292 THR A C 1
ATOM 2176 O O . THR A 1 292 ? 18.962 47.010 38.418 1.00 24.28 292 THR A O 1
ATOM 2180 N N . GLN A 1 293 ? 19.649 45.006 39.196 1.00 24.85 293 GLN A N 1
ATOM 2181 C CA . GLN A 1 293 ? 18.877 44.255 38.206 1.00 28.82 293 GLN A CA 1
ATOM 2182 C C . GLN A 1 293 ? 17.386 44.589 38.243 1.00 29.90 293 GLN A C 1
ATOM 2183 O O . GLN A 1 293 ? 16.694 44.397 37.236 1.00 27.36 293 GLN A O 1
ATOM 2189 N N . HIS A 1 294 ? 16.867 45.084 39.366 1.00 21.07 294 HIS A N 1
ATOM 2190 C CA . HIS A 1 294 ? 15.447 45.388 39.455 1.00 28.76 294 HIS A CA 1
ATOM 2191 C C . HIS A 1 294 ? 15.142 46.843 39.127 1.00 27.33 294 HIS A C 1
ATOM 2192 O O . HIS A 1 294 ? 13.994 47.277 39.274 1.00 24.28 294 HIS A O 1
ATOM 2199 N N . LEU A 1 295 ? 16.137 47.593 38.663 1.00 25.91 295 LEU A N 1
ATOM 2200 C CA . LEU A 1 295 ? 15.937 48.924 38.120 1.00 25.96 295 LEU A CA 1
ATOM 2201 C C . LEU A 1 295 ? 16.039 48.872 36.604 1.00 27.24 295 LEU A C 1
ATOM 2202 O O . LEU A 1 295 ? 16.697 47.991 36.044 1.00 28.09 295 LEU A O 1
ATOM 2207 N N . GLY A 1 296 ? 15.361 49.813 35.941 1.00 26.59 296 GLY A N 1
ATOM 2208 C CA . GLY A 1 296 ? 15.581 50.011 34.523 1.00 28.85 296 GLY A CA 1
ATOM 2209 C C . GLY A 1 296 ? 16.983 50.524 34.252 1.00 30.84 296 GLY A C 1
ATOM 2210 O O . GLY A 1 296 ? 17.659 51.047 35.140 1.00 26.33 296 GLY A O 1
ATOM 2211 N N . GLU A 1 297 ? 17.419 50.363 32.999 1.00 28.85 297 GLU A N 1
ATOM 2212 C CA . GLU A 1 297 ? 18.785 50.708 32.606 1.00 37.04 297 GLU A CA 1
ATOM 2213 C C . GLU A 1 297 ? 19.191 52.088 33.110 1.00 32.80 297 GLU A C 1
ATOM 2214 O O . GLU A 1 297 ? 20.144 52.226 33.887 1.00 31.00 297 GLU A O 1
ATOM 2220 N N . GLU A 1 298 ? 18.472 53.127 32.674 1.00 36.43 298 GLU A N 1
ATOM 2221 C CA . GLU A 1 298 ? 18.817 54.486 33.083 1.00 35.57 298 GLU A CA 1
ATOM 2222 C C . GLU A 1 298 ? 18.508 54.724 34.553 1.00 28.15 298 GLU A C 1
ATOM 2223 O O . GLU A 1 298 ? 19.201 55.505 35.215 1.00 30.05 298 GLU A O 1
ATOM 2229 N N . GLU A 1 299 ? 17.471 54.076 35.079 1.00 30.06 299 GLU A N 1
ATOM 2230 C CA . GLU A 1 299 ? 17.236 54.134 36.515 1.00 31.67 299 GLU A CA 1
ATOM 2231 C C . GLU A 1 299 ? 18.463 53.658 37.283 1.00 26.85 299 GLU A C 1
ATOM 2232 O O . GLU A 1 299 ? 18.873 54.282 38.272 1.00 24.27 299 GLU A O 1
ATOM 2238 N N . ALA A 1 300 ? 19.066 52.555 36.830 1.00 23.17 300 ALA A N 1
ATOM 2239 C CA . ALA A 1 300 ? 20.265 52.028 37.475 1.00 23.65 300 ALA A CA 1
ATOM 2240 C C . ALA A 1 300 ? 21.412 53.016 37.376 1.00 24.30 300 ALA A C 1
ATOM 2241 O O . ALA A 1 300 ? 22.090 53.302 38.368 1.00 25.78 300 ALA A O 1
ATOM 2243 N N . VAL A 1 301 ? 21.654 53.540 36.174 1.00 27.60 301 VAL A N 1
ATOM 2244 C CA . VAL A 1 301 ? 22.746 54.494 35.997 1.00 29.36 301 VAL A CA 1
ATOM 2245 C C . VAL A 1 301 ? 22.533 55.711 36.890 1.00 26.17 301 VAL A C 1
ATOM 2246 O O . VAL A 1 301 ? 23.465 56.186 37.552 1.00 25.70 301 VAL A O 1
ATOM 2250 N N . ALA A 1 302 ? 21.293 56.194 36.971 1.00 21.76 302 ALA A N 1
ATOM 2251 C CA . ALA A 1 302 ? 21.005 57.331 37.836 1.00 23.61 302 ALA A CA 1
ATOM 2252 C C . ALA A 1 302 ? 21.212 56.979 39.303 1.00 26.21 302 ALA A C 1
ATOM 2253 O O . ALA A 1 302 ? 21.812 57.758 40.051 1.00 25.78 302 ALA A O 1
ATOM 2255 N N . TYR A 1 303 ? 20.731 55.809 39.733 1.00 26.71 303 TYR A N 1
ATOM 2256 C CA . TYR A 1 303 ? 20.905 55.420 41.130 1.00 26.50 303 TYR A CA 1
ATOM 2257 C C . TYR A 1 303 ? 22.385 55.326 41.495 1.00 24.20 303 TYR A C 1
ATOM 2258 O O . TYR A 1 303 ? 22.810 55.822 42.543 1.00 23.84 303 TYR A O 1
ATOM 2267 N N . LEU A 1 304 ? 23.181 54.675 40.645 1.00 23.77 304 LEU A N 1
ATOM 2268 C CA . LEU A 1 304 ? 24.599 54.497 40.946 1.00 25.92 304 LEU A CA 1
ATOM 2269 C C . LEU A 1 304 ? 25.316 55.836 41.041 1.00 28.75 304 LEU A C 1
ATOM 2270 O O . LEU A 1 304 ? 26.191 56.029 41.900 1.00 25.71 304 LEU A O 1
ATOM 2275 N N . LYS A 1 305 ? 24.954 56.776 40.162 1.00 27.35 305 LYS A N 1
ATOM 2276 C CA . LYS A 1 305 ? 25.624 58.070 40.143 1.00 26.83 305 LYS A CA 1
ATOM 2277 C C . LYS A 1 305 ? 25.392 58.827 41.446 1.00 27.24 305 LYS A C 1
ATOM 2278 O O . LYS A 1 305 ? 26.338 59.355 42.045 1.00 26.61 305 LYS A O 1
ATOM 2284 N N . GLU A 1 306 ? 24.142 58.871 41.922 1.00 25.75 306 GLU A N 1
ATOM 2285 C CA . GLU A 1 306 ? 23.888 59.638 43.136 1.00 30.00 306 GLU A CA 1
ATOM 2286 C C . GLU A 1 306 ? 24.437 58.938 44.376 1.00 27.38 306 GLU A C 1
ATOM 2287 O O . GLU A 1 306 ? 24.793 59.616 45.344 1.00 23.56 306 GLU A O 1
ATOM 2293 N N . VAL A 1 307 ? 24.512 57.597 44.369 1.00 24.93 307 VAL A N 1
ATOM 2294 C CA . VAL A 1 307 ? 25.201 56.890 45.450 1.00 23.44 307 VAL A CA 1
ATOM 2295 C C . VAL A 1 307 ? 26.672 57.277 45.478 1.00 24.71 307 VAL A C 1
ATOM 2296 O O . VAL A 1 307 ? 27.245 57.548 46.545 1.00 24.57 307 VAL A O 1
ATOM 2300 N N . GLU A 1 308 ? 27.308 57.312 44.308 1.00 22.81 308 GLU A N 1
ATOM 2301 C CA . GLU A 1 308 ? 28.729 57.630 44.260 1.00 25.81 308 GLU A CA 1
ATOM 2302 C C . GLU A 1 308 ? 28.988 59.061 44.710 1.00 28.35 308 GLU A C 1
ATOM 2303 O O . GLU A 1 308 ? 29.953 59.326 45.437 1.00 26.67 308 GLU A O 1
ATOM 2309 N N . GLY A 1 309 ? 28.135 59.997 44.295 1.00 25.96 309 GLY A N 1
ATOM 2310 C CA . GLY A 1 309 ? 28.328 61.374 44.710 1.00 30.23 309 GLY A CA 1
ATOM 2311 C C . GLY A 1 309 ? 28.079 61.577 46.187 1.00 31.74 309 GLY A C 1
ATOM 2312 O O . GLY A 1 309 ? 28.720 62.425 46.818 1.00 33.12 309 GLY A O 1
ATOM 2313 N N . ARG A 1 310 ? 27.157 60.800 46.760 1.00 28.41 310 ARG A N 1
ATOM 2314 C CA . ARG A 1 310 ? 26.779 60.980 48.156 1.00 31.05 310 ARG A CA 1
ATOM 2315 C C . ARG A 1 310 ? 27.773 60.311 49.101 1.00 28.92 310 ARG A C 1
ATOM 2316 O O . ARG A 1 310 ? 28.179 60.914 50.102 1.00 31.31 310 ARG A O 1
ATOM 2324 N N . MET A 1 311 ? 28.182 59.076 48.804 1.00 27.16 311 MET A N 1
ATOM 2325 C CA . MET A 1 311 ? 29.135 58.368 49.651 1.00 25.04 311 MET A CA 1
ATOM 2326 C C . MET A 1 311 ? 30.582 58.711 49.338 1.00 25.46 311 MET A C 1
ATOM 2327 O O . MET A 1 311 ? 31.464 58.356 50.128 1.00 24.32 311 MET A O 1
ATOM 2332 N N . GLY A 1 312 ? 30.847 59.374 48.214 1.00 24.86 312 GLY A N 1
ATOM 2333 C CA . GLY A 1 312 ? 32.220 59.659 47.815 1.00 26.43 312 GLY A CA 1
ATOM 2334 C C . GLY A 1 312 ? 33.055 58.417 47.594 1.00 24.83 312 GLY A C 1
ATOM 2335 O O . GLY A 1 312 ? 34.236 58.395 47.957 1.00 24.18 312 GLY A O 1
ATOM 2336 N N . LEU A 1 313 ? 32.465 57.377 47.009 1.00 24.93 313 LEU A N 1
ATOM 2337 C CA . LEU A 1 313 ? 33.123 56.108 46.728 1.00 22.70 313 LEU A CA 1
ATOM 2338 C C . LEU A 1 313 ? 32.643 55.606 45.378 1.00 20.54 313 LEU A C 1
ATOM 2339 O O . LEU A 1 313 ? 31.493 55.855 45.008 1.00 21.63 313 LEU A O 1
ATOM 2344 N N . PRO A 1 314 ? 33.478 54.876 44.641 1.00 21.73 314 PRO A N 1
ATOM 2345 C CA . PRO A 1 314 ? 32.986 54.249 43.402 1.00 20.78 314 PRO A CA 1
ATOM 2346 C C . PRO A 1 314 ? 31.846 53.289 43.700 1.00 23.40 314 PRO A C 1
ATOM 2347 O O . PRO A 1 314 ? 31.932 52.451 44.602 1.00 21.12 314 PRO A O 1
ATOM 2351 N N . ALA A 1 315 ? 30.762 53.433 42.946 1.00 23.17 315 ALA A N 1
ATOM 2352 C CA . ALA A 1 315 ? 29.593 52.573 43.064 1.00 19.25 315 ALA A CA 1
ATOM 2353 C C . ALA A 1 315 ? 29.292 52.014 41.687 1.00 22.24 315 ALA A C 1
ATOM 2354 O O . ALA A 1 315 ? 29.039 52.777 40.749 1.00 22.19 315 ALA A O 1
ATOM 2356 N N . VAL A 1 316 ? 29.336 50.686 41.557 1.00 19.56 316 VAL A N 1
ATOM 2357 C CA . VAL A 1 316 ? 29.075 50.042 40.279 1.00 21.37 316 VAL A CA 1
ATOM 2358 C C . VAL A 1 316 ? 28.083 48.909 40.487 1.00 20.69 316 VAL A C 1
ATOM 2359 O O . VAL A 1 316 ? 27.864 48.433 41.605 1.00 19.48 316 VAL A O 1
ATOM 2363 N N . ASP A 1 317 ? 27.473 48.487 39.390 1.00 16.56 317 ASP A N 1
ATOM 2364 C CA . ASP A 1 317 ? 26.837 47.185 39.349 1.00 20.27 317 ASP A CA 1
ATOM 2365 C C . ASP A 1 317 ? 27.778 46.276 38.574 1.00 24.30 317 ASP A C 1
ATOM 2366 O O . ASP A 1 317 ? 27.915 46.442 37.351 1.00 21.43 317 ASP A O 1
ATOM 2371 N N . PRO A 1 318 ? 28.468 45.337 39.230 1.00 22.63 318 PRO A N 1
ATOM 2372 C CA . PRO A 1 318 ? 29.497 44.571 38.519 1.00 23.96 318 PRO A CA 1
ATOM 2373 C C . PRO A 1 318 ? 28.930 43.678 37.436 1.00 26.14 318 PRO A C 1
ATOM 2374 O O . PRO A 1 318 ? 29.654 43.357 36.491 1.00 25.44 318 PRO A O 1
ATOM 2378 N N . TYR A 1 319 ? 27.657 43.297 37.515 1.00 24.71 319 TYR A N 1
ATOM 2379 C CA . TYR A 1 319 ? 27.087 42.506 36.436 1.00 29.17 319 TYR A CA 1
ATOM 2380 C C . TYR A 1 319 ? 26.849 43.353 35.195 1.00 31.36 319 TYR A C 1
ATOM 2381 O O . TYR A 1 319 ? 26.931 42.840 34.076 1.00 27.48 319 TYR A O 1
ATOM 2390 N N . ARG A 1 320 ? 26.547 44.640 35.372 1.00 30.61 320 ARG A N 1
ATOM 2391 C CA . ARG A 1 320 ? 26.295 45.504 34.229 1.00 33.02 320 ARG A CA 1
ATOM 2392 C C . ARG A 1 320 ? 27.589 45.927 33.544 1.00 36.85 320 ARG A C 1
ATOM 2393 O O . ARG A 1 320 ? 27.600 46.116 32.320 1.00 36.03 320 ARG A O 1
ATOM 2401 N N . HIS A 1 321 ? 28.692 46.065 34.299 1.00 33.18 321 HIS A N 1
ATOM 2402 C CA . HIS A 1 321 ? 29.912 46.590 33.694 1.00 29.27 321 HIS A CA 1
ATOM 2403 C C . HIS A 1 321 ? 31.208 46.013 34.252 1.00 31.68 321 HIS A C 1
ATOM 2404 O O . HIS A 1 321 ? 32.269 46.587 33.974 1.00 37.24 321 HIS A O 1
ATOM 2411 N N . GLY A 1 322 ? 31.185 44.921 35.018 1.00 25.52 322 GLY A N 1
ATOM 2412 C CA . GLY A 1 322 ? 32.419 44.339 35.509 1.00 24.16 322 GLY A CA 1
ATOM 2413 C C . GLY A 1 322 ? 32.922 44.998 36.782 1.00 23.93 322 GLY A C 1
ATOM 2414 O O . GLY A 1 322 ? 32.413 46.017 37.256 1.00 25.11 322 GLY A O 1
ATOM 2415 N N . ALA A 1 323 ? 33.966 44.399 37.340 1.00 23.58 323 ALA A N 1
ATOM 2416 C CA . ALA A 1 323 ? 34.472 44.777 38.653 1.00 22.10 323 ALA A CA 1
ATOM 2417 C C . ALA A 1 323 ? 35.677 45.700 38.581 1.00 21.92 323 ALA A C 1
ATOM 2418 O O . ALA A 1 323 ? 36.323 45.936 39.610 1.00 18.51 323 ALA A O 1
ATOM 2420 N N . GLY A 1 324 ? 35.982 46.239 37.393 1.00 18.72 324 GLY A N 1
ATOM 2421 C CA . GLY A 1 324 ? 37.253 46.920 37.198 1.00 18.63 324 GLY A CA 1
ATOM 2422 C C . GLY A 1 324 ? 37.433 48.135 38.089 1.00 20.18 324 GLY A C 1
ATOM 2423 O O . GLY A 1 324 ? 38.536 48.390 38.586 1.00 20.47 324 GLY A O 1
ATOM 2424 N N . ARG A 1 325 ? 36.352 48.897 38.318 1.00 18.15 325 ARG A N 1
ATOM 2425 C CA . ARG A 1 325 ? 36.458 50.063 39.192 1.00 19.38 325 ARG A CA 1
ATOM 2426 C C . ARG A 1 325 ? 36.602 49.659 40.655 1.00 21.39 325 ARG A C 1
ATOM 2427 O O . ARG A 1 325 ? 37.211 50.396 41.442 1.00 21.58 325 ARG A O 1
ATOM 2435 N N . LEU A 1 326 ? 36.058 48.508 41.047 1.00 19.18 326 LEU A N 1
ATOM 2436 C CA . LEU A 1 326 ? 36.313 48.024 42.400 1.00 15.22 326 LEU A CA 1
ATOM 2437 C C . LEU A 1 326 ? 37.754 47.565 42.547 1.00 16.93 326 LEU A C 1
ATOM 2438 O O . LEU A 1 326 ? 38.391 47.820 43.573 1.00 17.74 326 LEU A O 1
ATOM 2443 N N . VAL A 1 327 ? 38.289 46.897 41.519 1.00 17.27 327 VAL A N 1
ATOM 2444 C CA . VAL A 1 327 ? 39.676 46.450 41.558 1.00 17.76 327 VAL A CA 1
ATOM 2445 C C . VAL A 1 327 ? 40.634 47.639 41.548 1.00 19.73 327 VAL A C 1
ATOM 2446 O O . VAL A 1 327 ? 41.644 47.639 42.266 1.00 19.19 327 VAL A O 1
ATOM 2450 N N . ASP A 1 328 ? 40.346 48.664 40.732 1.00 17.33 328 ASP A N 1
ATOM 2451 C CA . ASP A 1 328 ? 41.125 49.904 40.795 1.00 19.10 328 ASP A CA 1
ATOM 2452 C C . ASP A 1 328 ? 41.178 50.463 42.210 1.00 22.31 328 ASP A C 1
ATOM 2453 O O . ASP A 1 328 ? 42.223 50.946 42.657 1.00 23.64 328 ASP A O 1
ATOM 2458 N N . ALA A 1 329 ? 40.054 50.409 42.928 1.00 19.86 329 ALA A N 1
ATOM 2459 C CA . ALA A 1 329 ? 40.006 50.963 44.273 1.00 24.33 329 ALA A CA 1
ATOM 2460 C C . ALA A 1 329 ? 40.894 50.196 45.247 1.00 22.67 329 ALA A C 1
ATOM 2461 O O . ALA A 1 329 ? 41.320 50.763 46.257 1.00 26.78 329 ALA A O 1
ATOM 2463 N N . LEU A 1 330 ? 41.192 48.928 44.964 1.00 21.69 330 LEU A N 1
ATOM 2464 C CA . LEU A 1 330 ? 42.090 48.171 45.827 1.00 25.50 330 LEU A CA 1
ATOM 2465 C C . LEU A 1 330 ? 43.537 48.638 45.705 1.00 28.37 330 LEU A C 1
ATOM 2466 O O . LEU A 1 330 ? 44.326 48.421 46.633 1.00 26.11 330 LEU A O 1
ATOM 2471 N N . ALA A 1 331 ? 43.901 49.292 44.594 1.00 28.53 331 ALA A N 1
ATOM 2472 C CA . ALA A 1 331 ? 45.301 49.647 44.372 1.00 31.79 331 ALA A CA 1
ATOM 2473 C C . ALA A 1 331 ? 45.805 50.656 45.400 1.00 38.05 331 ALA A C 1
ATOM 2474 O O . ALA A 1 331 ? 46.993 50.645 45.742 1.00 42.46 331 ALA A O 1
ATOM 2476 N N . ALA A 1 332 ? 44.926 51.518 45.913 1.00 37.26 332 ALA A N 1
ATOM 2477 C CA . ALA A 1 332 ? 45.269 52.400 47.037 1.00 35.35 332 ALA A CA 1
ATOM 2478 C C . ALA A 1 332 ? 45.029 51.726 48.395 1.00 39.89 332 ALA A C 1
ATOM 2479 O O . ALA A 1 332 ? 45.622 50.695 48.721 1.00 36.06 332 ALA A O 1
#

Nearest PDB structures (foldseek):
  7xrj-assembly1_A  TM=1.003E+00  e=3.032E-74  Tritonibacter scottomollicae
  2obn-assembly1_B  TM=8.065E-01  e=1.388E-26  Trichormus variabilis ATCC 29413
  2obn-assembly2_C  TM=7.846E-01  e=1.633E-25  Trichormus variabilis ATCC 29413
  2obn-assembly1_A  TM=7.912E-01  e=2.843E-25  Trichormus variabilis ATCC 29413
  2g0t-assembly1_A  TM=7.780E-01  e=6.151E-21  Thermotoga maritima

InterPro domains:
  IPR011669 D-glutamate N-acetyltransferase-like [PIRSF026760] (4-330)
  IPR011669 D-glutamate N-acetyltransferase-like [PTHR40690] (52-331)
  IPR027417 P-loop containing nucleoside triphosphate hydrolase [G3DSA:3.40.50.300] (128-332)
  IPR027417 P-loop containing nucleoside triphosphate hydrolase [SSF52540] (2-331)
  IPR035086 D-glutamate N-acetyltransferase-like, C-terminal domain [PF07755] (130-327)
  IPR035402 D-glutamate N-acetyltransferase-like, N-terminal domain [PF17396] (47-124)

CATH classification: 3.40.50.720 (+1 more: 3.40.50.300)

Solvent-accessible surface area: 14946 Å² total; per-residue (Å²): 42,104,55,34,0,0,0,0,0,0,75,5,99,59,65,157,25,0,158,18,0,37,9,0,70,80,60,50,81,130,41,15,39,0,15,20,34,29,123,73,32,29,4,126,3,69,50,87,91,27,77,6,128,96,0,65,93,53,26,0,85,0,0,0,3,0,4,62,33,174,42,31,124,3,33,106,114,12,29,138,15,0,40,88,0,1,109,68,24,0,10,0,0,1,6,23,117,39,20,0,129,94,26,103,51,0,38,65,27,7,149,90,44,55,90,62,32,49,13,15,74,27,44,108,69,158,15,74,124,35,104,52,94,172,26,154,14,69,2,4,0,5,2,0,0,0,19,81,2,28,14,55,77,2,5,0,11,2,4,42,54,1,97,92,104,68,57,94,15,47,7,47,1,0,12,58,35,0,8,1,0,29,7,108,16,0,11,2,90,34,15,120,70,105,57,42,26,0,0,0,18,117,10,0,60,74,42,68,110,79,13,13,0,2,1,10,5,31,8,0,26,48,2,92,66,99,37,40,22,3,72,7,0,0,58,0,0,8,0,42,2,0,0,0,0,18,3,35,59,43,115,62,0,82,71,31,101,139,105,123,33,13,49,5,47,75,0,75,85,62,0,42,78,48,0,67,203,30,27,158,82,1,135,19,22,0,0,3,1,42,0,116,115,30,41,112,146,106,0,82,62,47,20,162,85,0,51,66,114,16,63,30,31,4,12,5,8,173,67,146,34,3,18,114,0,4,80,21,6,95,131

Foldseek 3Di:
DDFQEAEEQEQDQECVFQLLVLLQCVQPVRSYQFYEYDPNHHYPSPGHHDDLLRVVVVPHAAYEHRGADPLDDCDPSNVVRVLVNLVSRHAYEYQYNDFLCVPVSSVVSCVVSVHYYHNPLADDDDFDFDDLDDAAAAEEAEAELAFPQCQLVLLSLLQVVCVVVVQAEDEADQDRSVCSNRVDHHVL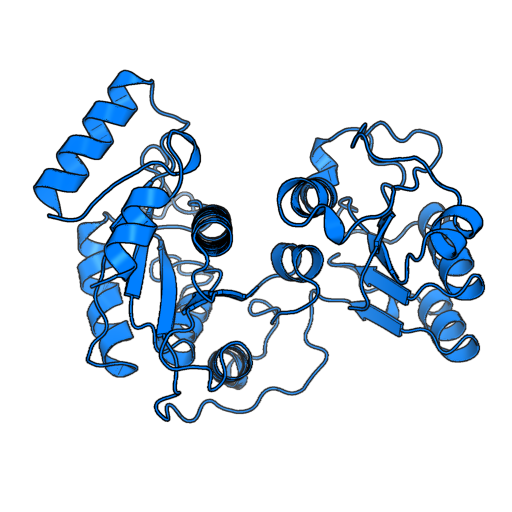VRDDLRRNLRRLCVSPHHDHNRYYYSYRAGGHCQHVVCNSNRLSCLQSRLHQEYEYTYEPPDQAHDVGVPHGGDDPVVSVVPRPVSSCVSHVNHDYAAYEGQCVVPDPVRSVVVQVVVCVVVVHHYDHCVVPTNVRVNVSVVD

Sequence (331 aa):
IETPYLLFLGDAPDMLAAKVAIGIRDWRPDHAVGQISLPGCGANLGLTEMTLEEAKAAGAKTLVIGVANRGGKISQEWKKVLVQALEEGFDLASGLHNLLRDEPDLAAVAEATGRTLHDVRVPSVQYPIADGVKRRGKRCLAVGTDCSVGKMYTALAMDAEMQARGIKSTFRATGQTGILITGDGVPLDAVIADFMAGSIEYLTPDNDDDHWDLIEGQGSLFHVSYSGVTMALVHGGQPDALILCHEPTRTHMRGLPDYDVPSLEELRDVALPLAQRANKDCKIVGISVNTQHLGEEEAVAYLKEVEGRMGLPAVDPYRHGAGRLVDALAA

B-factor: mean 21.95, std 7.93, range [1.28, 67.43]

Radius of gyration: 20.42 Å; Cα contacts (8 Å, |Δi|>4): 727; chains: 1; bounding box: 44×61×42 Å

Organism: Tritonibacter scottomollicae (NCBI:txid483013)